Protein AF-A0A9X1GES5-F1 (afdb_monomer_lite)

Structure (mmCIF, N/CA/C/O backbone):
data_AF-A0A9X1GES5-F1
#
_entry.id   AF-A0A9X1GES5-F1
#
loop_
_atom_site.group_PDB
_atom_site.id
_atom_site.type_symbol
_atom_site.label_atom_id
_atom_site.label_alt_id
_atom_site.label_comp_id
_atom_site.label_asym_id
_atom_site.label_entity_id
_atom_site.label_seq_id
_atom_site.pdbx_PDB_ins_code
_atom_site.Cartn_x
_atom_site.Cartn_y
_atom_site.Cartn_z
_atom_site.occupancy
_atom_site.B_iso_or_equiv
_atom_site.auth_seq_id
_atom_site.auth_comp_id
_atom_site.auth_asym_id
_atom_site.auth_atom_id
_atom_site.pdbx_PDB_model_num
ATOM 1 N N . VAL A 1 1 ? -21.454 20.952 56.479 1.00 44.97 1 VAL A N 1
ATOM 2 C CA . VAL A 1 1 ? -20.798 19.695 56.047 1.00 44.97 1 VAL A CA 1
ATOM 3 C C . VAL A 1 1 ? -20.757 19.750 54.520 1.00 44.97 1 VAL A C 1
ATOM 5 O O . VAL A 1 1 ? -21.640 20.398 53.979 1.00 44.97 1 VAL A O 1
ATOM 8 N N . ASP A 1 2 ? -19.719 19.221 53.866 1.00 47.97 2 ASP A N 1
ATOM 9 C CA . ASP A 1 2 ? -19.566 19.122 52.389 1.00 47.97 2 ASP A CA 1
ATOM 10 C C . ASP A 1 2 ? -18.853 20.243 51.604 1.00 47.97 2 ASP A C 1
ATOM 12 O O . ASP A 1 2 ? -19.250 20.577 50.496 1.00 47.97 2 ASP A O 1
ATOM 16 N N . ILE A 1 3 ? -17.733 20.782 52.109 1.00 49.34 3 ILE A N 1
ATOM 17 C CA . ILE A 1 3 ? -16.782 21.555 51.261 1.00 49.34 3 ILE A CA 1
ATOM 18 C C . ILE A 1 3 ? -15.518 20.735 50.928 1.00 49.34 3 ILE A C 1
ATOM 20 O O . ILE A 1 3 ? -14.809 21.024 49.970 1.00 49.34 3 ILE A O 1
ATOM 24 N N . HIS A 1 4 ? -15.250 19.659 51.675 1.00 52.38 4 HIS A N 1
ATOM 25 C CA . HIS A 1 4 ? -14.042 18.847 51.496 1.00 52.38 4 HIS A CA 1
ATOM 26 C C . HIS A 1 4 ? -14.174 17.724 50.452 1.00 52.38 4 HIS A C 1
ATOM 28 O O . HIS A 1 4 ? -13.156 17.221 49.986 1.00 52.38 4 HIS A O 1
ATOM 34 N N . ILE A 1 5 ? -15.398 17.341 50.072 1.00 52.28 5 ILE A N 1
ATOM 35 C CA . ILE A 1 5 ? -15.641 16.255 49.106 1.00 52.28 5 ILE A CA 1
ATOM 36 C C . ILE A 1 5 ? -15.509 16.771 47.660 1.00 52.28 5 ILE A C 1
ATOM 38 O O . ILE A 1 5 ? -14.880 16.128 46.823 1.00 52.28 5 ILE A O 1
ATOM 42 N N . THR A 1 6 ? -15.966 17.995 47.377 1.00 47.25 6 THR A N 1
ATOM 43 C CA . THR A 1 6 ? -16.035 18.547 46.010 1.00 47.25 6 THR A CA 1
ATOM 44 C C . THR A 1 6 ? -14.668 18.856 45.385 1.00 47.25 6 THR A C 1
ATOM 46 O O . THR A 1 6 ? -14.525 18.854 44.163 1.00 47.25 6 THR A O 1
ATOM 49 N N . SER A 1 7 ? -13.650 19.152 46.196 1.00 47.03 7 SER A N 1
ATOM 50 C CA . SER A 1 7 ? -12.281 19.428 45.734 1.00 47.03 7 SER A CA 1
ATOM 51 C C . SER A 1 7 ? -11.485 18.151 45.456 1.00 47.03 7 SER A C 1
ATOM 53 O O . SER A 1 7 ? -10.686 18.131 44.521 1.00 47.03 7 SER A O 1
ATOM 55 N N . ILE A 1 8 ? -11.742 17.076 46.209 1.00 53.97 8 ILE A N 1
ATOM 56 C CA . ILE A 1 8 ? -11.152 15.754 45.961 1.00 53.97 8 ILE A CA 1
ATOM 57 C C . ILE A 1 8 ? -11.763 15.139 44.695 1.00 53.97 8 ILE A C 1
ATOM 59 O O . ILE A 1 8 ? -11.019 14.674 43.836 1.00 53.97 8 ILE A O 1
ATOM 63 N N . GLU A 1 9 ? -13.086 15.228 44.517 1.00 54.59 9 GLU A N 1
ATOM 64 C CA . GLU A 1 9 ? -13.770 14.744 43.307 1.00 54.59 9 GLU A CA 1
ATOM 65 C C . GLU A 1 9 ? -13.346 15.504 42.044 1.00 54.59 9 GLU A C 1
ATOM 67 O O . GLU A 1 9 ? -13.067 14.881 41.023 1.00 54.59 9 GLU A O 1
ATOM 72 N N . LYS A 1 10 ? -13.208 16.839 42.098 1.00 53.91 10 LYS A N 1
ATOM 73 C CA . LYS A 1 10 ? -12.704 17.622 40.953 1.00 53.91 10 LYS A CA 1
ATOM 74 C C . LYS A 1 10 ? -11.266 17.270 40.573 1.00 53.91 10 LYS A C 1
ATOM 76 O O . LYS A 1 10 ? -10.959 17.230 39.385 1.00 53.91 10 LYS A O 1
ATOM 81 N N . ASN A 1 11 ? -10.393 17.024 41.551 1.00 56.69 11 ASN A N 1
ATOM 82 C CA . ASN A 1 11 ? -9.018 16.605 41.271 1.00 56.69 11 ASN A CA 1
ATOM 83 C C . ASN A 1 11 ? -8.954 15.180 40.712 1.00 56.69 11 ASN A C 1
ATOM 85 O O . ASN A 1 11 ? -8.190 14.948 39.781 1.00 56.69 11 ASN A O 1
ATOM 89 N N . ALA A 1 12 ? -9.773 14.257 41.224 1.00 58.31 12 ALA A N 1
ATOM 90 C CA . ALA A 1 12 ? -9.876 12.901 40.690 1.00 58.31 12 ALA A CA 1
ATOM 91 C C . ALA A 1 12 ? -10.417 12.899 39.248 1.00 58.31 12 ALA A C 1
ATOM 93 O O . ALA A 1 12 ? -9.799 12.310 38.370 1.00 58.31 12 ALA A O 1
ATOM 94 N N . MET A 1 13 ? -11.489 13.653 38.966 1.00 60.59 13 MET A N 1
ATOM 95 C CA . MET A 1 13 ? -12.038 13.773 37.608 1.00 60.59 13 MET A CA 1
ATOM 96 C C . MET A 1 13 ? -11.052 14.415 36.625 1.00 60.59 13 MET A C 1
ATOM 98 O O . MET A 1 13 ? -10.962 13.967 35.485 1.00 60.59 13 MET A O 1
ATOM 102 N N . ASN A 1 14 ? -10.305 15.445 37.038 1.00 62.12 14 ASN A N 1
ATOM 103 C CA . ASN A 1 14 ? -9.279 16.059 36.186 1.00 62.12 14 ASN A CA 1
ATOM 104 C C . ASN A 1 14 ? -8.118 15.095 35.905 1.00 62.12 14 ASN A C 1
ATOM 106 O O . ASN A 1 14 ? -7.644 15.031 34.775 1.00 62.12 14 ASN A O 1
ATOM 110 N N . HIS A 1 15 ? -7.702 14.315 36.903 1.00 66.44 15 HIS A N 1
ATOM 111 C CA . HIS A 1 15 ? -6.661 13.305 36.743 1.00 66.44 15 HIS A CA 1
ATOM 112 C C . HIS A 1 15 ? -7.098 12.169 35.802 1.00 66.44 15 HIS A C 1
ATOM 114 O O . HIS A 1 15 ? -6.328 11.771 34.929 1.00 66.44 15 HIS A O 1
ATOM 120 N N . ASP A 1 16 ? -8.348 11.706 35.906 1.00 66.00 16 ASP A N 1
ATOM 121 C CA . ASP A 1 16 ? -8.920 10.703 34.998 1.00 66.00 16 ASP A CA 1
ATOM 122 C C . ASP A 1 16 ? -9.058 11.239 33.564 1.00 66.00 16 ASP A C 1
ATOM 124 O O . ASP A 1 16 ? -8.772 10.528 32.598 1.00 66.00 16 ASP A O 1
ATOM 128 N N . LEU A 1 17 ? -9.450 12.508 33.401 1.00 64.25 17 LEU A N 1
ATOM 129 C CA . LEU A 1 17 ? -9.517 13.191 32.103 1.00 64.25 17 LEU A CA 1
ATOM 130 C C . LEU A 1 17 ? -8.136 13.328 31.447 1.00 64.25 17 LEU A C 1
ATOM 132 O O . LEU A 1 17 ? -8.017 13.112 30.237 1.00 64.25 17 LEU A O 1
ATOM 136 N N . ASP A 1 18 ? -7.103 13.655 32.223 1.00 71.25 18 ASP A N 1
ATOM 137 C CA . ASP A 1 18 ? -5.731 13.786 31.730 1.00 71.25 18 ASP A CA 1
ATOM 138 C C . ASP A 1 18 ? -5.113 12.422 31.394 1.00 71.25 18 ASP A C 1
ATOM 140 O O . ASP A 1 18 ? -4.519 12.278 30.325 1.00 71.25 18 ASP A O 1
ATOM 144 N N . GLN A 1 19 ? -5.331 11.387 32.214 1.00 60.44 19 GLN A N 1
ATOM 145 C CA . GLN A 1 19 ? -4.909 10.015 31.896 1.00 60.44 19 GLN A CA 1
ATOM 146 C C . GLN A 1 19 ? -5.615 9.465 30.658 1.00 60.44 19 GLN A C 1
ATOM 148 O O . GLN A 1 19 ? -4.990 8.848 29.795 1.00 60.44 19 GLN A O 1
ATOM 153 N N . THR A 1 20 ? -6.912 9.734 30.529 1.00 64.38 20 THR A N 1
ATOM 154 C CA . THR A 1 20 ? -7.693 9.341 29.358 1.00 64.38 20 THR A CA 1
ATOM 155 C C . THR A 1 20 ? -7.156 10.031 28.100 1.00 64.38 20 THR A C 1
ATOM 157 O O . THR A 1 20 ? -6.939 9.369 27.084 1.00 64.38 20 THR A O 1
ATOM 160 N N . LYS A 1 21 ? -6.865 11.339 28.157 1.00 65.31 21 LYS A N 1
ATOM 161 C CA . LYS A 1 21 ? -6.244 12.076 27.042 1.00 65.31 21 LYS A CA 1
ATOM 162 C C . LYS A 1 21 ? -4.853 11.556 26.688 1.00 65.31 21 LYS A C 1
ATOM 164 O O . LYS A 1 21 ? -4.595 11.402 25.498 1.00 65.31 21 LYS A O 1
ATOM 169 N N . LEU A 1 22 ? -3.999 11.269 27.674 1.00 61.69 22 LEU A N 1
ATOM 170 C CA . LEU A 1 22 ? -2.682 10.666 27.438 1.00 61.69 22 LEU A CA 1
ATOM 171 C C . LEU A 1 22 ? -2.820 9.304 26.749 1.00 61.69 22 LEU A C 1
ATOM 173 O O . LEU A 1 22 ? -2.204 9.094 25.714 1.00 61.69 22 LEU A O 1
ATOM 177 N N . SER A 1 23 ? -3.718 8.434 27.223 1.00 69.81 23 SER A N 1
ATOM 178 C CA . SER A 1 23 ? -3.927 7.116 26.605 1.00 69.81 23 SER A CA 1
ATOM 179 C C . SER A 1 23 ? -4.433 7.194 25.157 1.00 69.81 23 SER A C 1
ATOM 181 O O . SER A 1 23 ? -4.092 6.353 24.327 1.00 69.81 23 SER A O 1
ATOM 183 N N . TYR A 1 24 ? -5.234 8.215 24.827 1.00 69.19 24 TYR A N 1
ATOM 184 C CA . TYR A 1 24 ? -5.677 8.458 23.454 1.00 69.19 24 TYR A CA 1
ATOM 185 C C . TYR A 1 24 ? -4.586 9.061 22.572 1.00 69.19 24 TYR A C 1
ATOM 187 O O . TYR A 1 24 ? -4.610 8.835 21.363 1.00 69.19 24 TYR A O 1
ATOM 195 N N . LEU A 1 25 ? -3.672 9.838 23.151 1.00 64.69 25 LEU A N 1
ATOM 196 C CA . LEU A 1 25 ? -2.526 10.382 22.436 1.00 64.69 25 LEU A CA 1
ATOM 197 C C . LEU A 1 25 ? -1.523 9.268 22.114 1.00 64.69 25 LEU A C 1
ATOM 199 O O . LEU A 1 25 ? -1.124 9.152 20.959 1.00 64.69 25 LEU A O 1
ATOM 203 N N . ASP A 1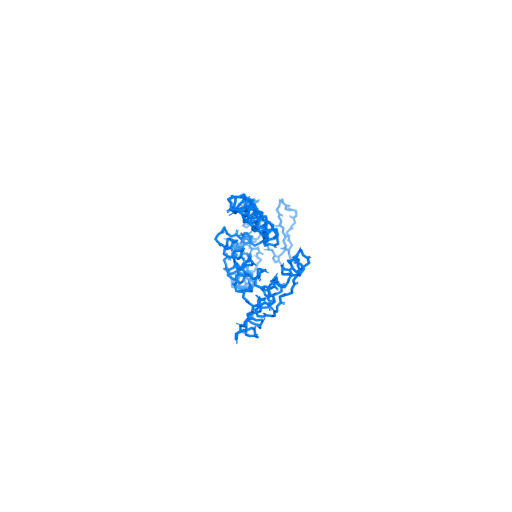 26 ? -1.224 8.403 23.085 1.00 75.19 26 ASP A N 1
ATOM 204 C CA . ASP A 1 26 ? -0.337 7.244 22.917 1.00 75.19 26 ASP A CA 1
ATOM 205 C C . ASP A 1 26 ? -0.881 6.275 21.855 1.00 75.19 26 ASP A C 1
ATOM 207 O O . ASP A 1 26 ? -0.168 5.895 20.932 1.00 75.19 26 ASP A O 1
ATOM 211 N N . MET A 1 27 ? -2.189 5.985 21.884 1.00 79.50 27 MET A N 1
ATOM 212 C CA . MET A 1 27 ? -2.856 5.180 20.848 1.00 79.50 27 MET A CA 1
ATOM 213 C C . MET A 1 27 ? -2.682 5.763 19.437 1.00 79.50 27 MET A C 1
ATOM 215 O O . MET A 1 27 ? -2.508 5.020 18.471 1.00 79.50 27 MET A O 1
ATOM 219 N N . GLY A 1 28 ? -2.765 7.089 19.303 1.00 78.81 28 GLY A N 1
ATOM 220 C CA . GLY A 1 28 ? -2.619 7.758 18.015 1.00 78.81 28 GLY A CA 1
ATOM 221 C C . GLY A 1 28 ? -1.200 7.659 17.458 1.00 78.81 28 GLY A C 1
ATOM 222 O O . GLY A 1 28 ? -1.042 7.455 16.254 1.00 78.81 28 GLY A O 1
ATOM 223 N N . VAL A 1 29 ? -0.193 7.765 18.330 1.00 79.12 29 VAL A N 1
ATOM 224 C CA . VAL A 1 29 ? 1.224 7.602 17.976 1.00 79.12 29 VAL A CA 1
ATOM 225 C C . VAL A 1 29 ? 1.500 6.164 17.533 1.00 79.12 29 VAL A C 1
ATOM 227 O O . VAL A 1 29 ? 2.045 5.966 16.447 1.00 79.12 29 VAL A O 1
ATOM 230 N N . ASP A 1 30 ? 1.029 5.178 18.299 1.00 86.81 30 ASP A N 1
ATOM 231 C CA . ASP A 1 30 ? 1.213 3.754 17.991 1.00 86.81 30 ASP A CA 1
ATOM 232 C C . ASP A 1 30 ? 0.609 3.376 16.629 1.00 86.81 30 ASP A C 1
ATOM 234 O O . ASP A 1 30 ? 1.242 2.708 15.808 1.00 86.81 30 ASP A O 1
ATOM 238 N N . LEU A 1 31 ? -0.617 3.835 16.350 1.00 93.06 31 LEU A N 1
ATOM 239 C CA . LEU A 1 31 ? -1.270 3.591 15.062 1.00 93.06 31 LEU A CA 1
ATOM 240 C C . LEU A 1 31 ? -0.515 4.251 13.909 1.00 93.06 31 LEU A C 1
ATOM 242 O O . LEU A 1 31 ? -0.410 3.666 12.832 1.00 93.06 31 LEU A O 1
ATOM 246 N N . GLN A 1 32 ? 0.005 5.463 14.108 1.00 93.88 32 GLN A N 1
ATOM 247 C CA . GLN A 1 32 ? 0.750 6.159 13.067 1.00 93.88 32 GLN A CA 1
ATOM 248 C C . GLN A 1 32 ? 2.045 5.425 12.710 1.00 93.88 32 GLN A C 1
ATOM 250 O O . GLN A 1 32 ? 2.347 5.280 11.523 1.00 93.88 32 GLN A O 1
ATOM 255 N N . GLU A 1 33 ? 2.790 4.943 13.705 1.00 92.69 33 GLU A N 1
ATOM 256 C CA . GLU A 1 33 ? 4.009 4.159 13.488 1.00 92.69 33 GLU A CA 1
ATOM 257 C C . GLU A 1 33 ? 3.716 2.863 12.722 1.00 92.69 33 GLU A C 1
ATOM 259 O O . GLU A 1 33 ? 4.387 2.555 11.731 1.00 92.69 33 GLU A O 1
ATOM 264 N N . LEU A 1 34 ? 2.670 2.142 13.128 1.00 93.06 34 LEU A N 1
ATOM 265 C CA . LEU A 1 34 ? 2.293 0.868 12.524 1.00 93.06 34 LEU A CA 1
ATOM 266 C C . LEU A 1 34 ? 1.837 1.037 11.068 1.00 93.06 34 LEU A C 1
ATOM 268 O O . LEU A 1 34 ? 2.348 0.359 10.174 1.00 93.06 34 LEU A O 1
ATOM 272 N N . VAL A 1 35 ? 0.952 2.004 10.799 1.00 95.38 35 VAL A N 1
ATOM 273 C CA . VAL A 1 35 ? 0.485 2.317 9.438 1.00 95.38 35 VAL A CA 1
ATOM 274 C C . VAL A 1 35 ? 1.652 2.718 8.537 1.00 95.38 35 VAL A C 1
ATOM 276 O O . VAL A 1 35 ? 1.747 2.235 7.408 1.00 95.38 35 VAL A O 1
ATOM 279 N N . ARG A 1 36 ? 2.560 3.581 9.013 1.00 94.00 36 ARG A N 1
ATOM 280 C CA . ARG A 1 36 ? 3.740 3.983 8.233 1.00 94.00 36 ARG A CA 1
ATOM 281 C C . ARG A 1 36 ? 4.629 2.800 7.910 1.00 94.00 36 ARG A C 1
ATOM 283 O O . ARG A 1 36 ? 5.026 2.660 6.761 1.00 94.00 36 ARG A O 1
ATOM 290 N N . THR A 1 37 ? 4.922 1.962 8.899 1.00 93.00 37 THR A N 1
ATOM 291 C CA . THR A 1 37 ? 5.794 0.797 8.727 1.00 93.00 37 THR A CA 1
ATOM 292 C C . THR A 1 37 ? 5.217 -0.166 7.698 1.00 93.00 37 THR A C 1
ATOM 294 O O . THR A 1 37 ? 5.914 -0.549 6.759 1.00 93.00 37 THR A O 1
ATOM 297 N N . LYS A 1 38 ? 3.926 -0.493 7.814 1.00 92.25 38 LYS A N 1
ATOM 298 C CA . LYS A 1 38 ? 3.244 -1.413 6.898 1.00 92.25 38 LYS A CA 1
ATOM 299 C C . LYS A 1 38 ? 3.118 -0.889 5.479 1.00 92.25 38 LYS A C 1
ATOM 301 O O . LYS A 1 38 ? 3.257 -1.653 4.532 1.00 92.25 38 LYS A O 1
ATOM 306 N N . LEU A 1 39 ? 2.852 0.403 5.320 1.00 92.50 39 LEU A N 1
ATOM 307 C CA . LEU A 1 39 ? 2.591 0.988 4.007 1.00 92.50 39 LEU A CA 1
ATOM 308 C C . LEU A 1 39 ? 3.829 1.631 3.368 1.00 92.50 39 LEU A C 1
ATOM 310 O O . LEU A 1 39 ? 3.718 2.162 2.266 1.00 92.50 39 LEU A O 1
ATOM 314 N N . ASN A 1 40 ? 5.000 1.572 4.012 1.00 88.94 40 ASN A N 1
ATOM 315 C CA . ASN A 1 40 ? 6.216 2.274 3.586 1.00 88.94 40 ASN A CA 1
ATOM 316 C C . ASN A 1 40 ? 6.641 1.955 2.142 1.00 88.94 40 ASN A C 1
ATOM 318 O O . ASN A 1 40 ? 7.104 2.842 1.429 1.00 88.94 40 ASN A O 1
ATOM 322 N N . GLU A 1 41 ? 6.449 0.713 1.685 1.00 84.88 41 GLU A N 1
ATOM 323 C CA . GLU A 1 41 ? 6.808 0.294 0.319 1.00 84.88 41 GLU A CA 1
ATOM 324 C C . GLU A 1 41 ? 6.041 1.051 -0.783 1.00 84.88 41 GLU A C 1
ATOM 326 O O . GLU A 1 41 ? 6.482 1.113 -1.933 1.00 84.88 41 GLU A O 1
ATOM 331 N N . PHE A 1 42 ? 4.911 1.665 -0.424 1.00 86.31 42 PHE A N 1
ATOM 332 C CA . PHE A 1 42 ? 4.051 2.431 -1.321 1.00 86.31 42 PHE A CA 1
ATOM 333 C C . PHE A 1 42 ? 4.258 3.948 -1.210 1.00 86.31 42 PHE A C 1
ATOM 335 O O . PHE A 1 42 ? 3.518 4.697 -1.844 1.00 86.31 42 PHE A O 1
ATOM 342 N N . TYR A 1 43 ? 5.252 4.400 -0.433 1.00 85.06 43 TYR A N 1
ATOM 343 C CA . TYR A 1 43 ? 5.606 5.814 -0.232 1.00 85.06 43 TYR A CA 1
ATOM 344 C C . TYR A 1 43 ? 4.386 6.693 0.097 1.00 85.06 43 TYR A C 1
ATOM 346 O O . TYR A 1 43 ? 4.048 7.607 -0.662 1.00 85.06 43 TYR A O 1
ATOM 354 N N . PRO A 1 44 ? 3.683 6.405 1.205 1.00 85.94 44 PRO A N 1
ATOM 355 C CA . PRO A 1 44 ? 2.448 7.088 1.540 1.00 85.94 44 PRO A CA 1
ATOM 356 C C . PRO A 1 44 ? 2.701 8.561 1.855 1.00 85.94 44 PRO A C 1
ATOM 358 O O . PRO A 1 44 ? 3.612 8.907 2.608 1.00 85.94 44 PRO A O 1
ATOM 361 N N . ASP A 1 45 ? 1.864 9.428 1.286 1.00 87.56 45 ASP A N 1
ATOM 362 C CA . ASP A 1 45 ? 1.863 10.849 1.611 1.00 87.56 45 ASP A CA 1
ATOM 363 C C . ASP A 1 45 ? 1.287 11.110 3.018 1.00 87.56 45 ASP A C 1
ATOM 365 O O . ASP A 1 45 ? 0.515 10.319 3.570 1.00 87.56 45 ASP A O 1
ATOM 369 N N . GLU A 1 46 ? 1.677 12.239 3.615 1.00 89.56 46 GLU A N 1
ATOM 370 C CA . GLU A 1 46 ? 1.267 12.619 4.973 1.00 89.56 46 GLU A CA 1
ATOM 371 C C . GLU A 1 46 ? -0.251 12.752 5.126 1.00 89.56 46 GLU A C 1
ATOM 373 O O . GLU A 1 46 ? -0.807 12.425 6.174 1.00 89.56 46 GLU A O 1
ATOM 378 N N . GLU A 1 47 ? -0.940 13.217 4.085 1.00 90.00 47 GLU A N 1
ATOM 379 C CA . GLU A 1 47 ? -2.391 13.372 4.102 1.00 90.00 47 GLU A CA 1
ATOM 380 C C . GLU A 1 47 ? -3.084 12.008 4.223 1.00 90.00 47 GLU A C 1
ATOM 382 O O . GLU A 1 47 ? -3.985 11.839 5.048 1.00 90.00 47 GLU A O 1
ATOM 387 N N . LEU A 1 48 ? -2.632 11.009 3.463 1.00 92.00 48 LEU A N 1
ATOM 388 C CA . LEU A 1 48 ? -3.134 9.644 3.538 1.00 92.00 48 LEU A CA 1
ATOM 389 C C . LEU A 1 48 ? -2.901 9.028 4.912 1.00 92.00 48 LEU A C 1
ATOM 391 O O . LEU A 1 48 ? -3.838 8.465 5.481 1.00 92.00 48 LEU A O 1
ATOM 395 N N . ILE A 1 49 ? -1.680 9.145 5.440 1.00 93.56 49 ILE A N 1
ATOM 396 C CA . ILE A 1 49 ? -1.344 8.628 6.769 1.00 93.56 49 ILE A CA 1
ATOM 397 C C . ILE A 1 49 ? -2.269 9.249 7.812 1.00 93.56 49 ILE A C 1
ATOM 399 O O . ILE A 1 49 ? -2.908 8.523 8.569 1.00 93.56 49 ILE A O 1
ATOM 403 N N . ASN A 1 50 ? -2.406 10.575 7.819 1.00 93.19 50 ASN A N 1
ATOM 404 C CA . ASN A 1 50 ? -3.234 11.271 8.799 1.00 93.19 50 ASN A CA 1
ATOM 405 C C . ASN A 1 50 ? -4.711 10.873 8.692 1.00 93.19 50 ASN A C 1
ATOM 407 O O . ASN A 1 50 ? -5.348 10.601 9.710 1.00 93.19 50 ASN A O 1
ATOM 411 N N . ASN A 1 51 ? -5.250 10.781 7.475 1.00 93.94 51 ASN A N 1
ATOM 412 C CA . ASN A 1 51 ? -6.642 10.397 7.254 1.00 93.94 51 ASN A CA 1
ATOM 413 C C . ASN A 1 51 ? -6.918 8.943 7.662 1.00 9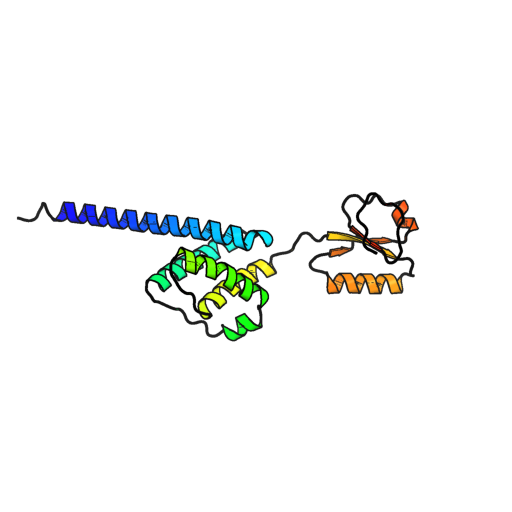3.94 51 ASN A C 1
ATOM 415 O O . ASN A 1 51 ? -7.933 8.667 8.303 1.00 93.94 51 ASN A O 1
ATOM 419 N N . LEU A 1 52 ? -6.016 8.015 7.330 1.00 96.44 52 LEU A N 1
ATOM 420 C CA . LEU A 1 52 ? -6.158 6.611 7.710 1.00 96.44 52 LEU A CA 1
ATOM 421 C C . LEU A 1 52 ? -6.015 6.428 9.227 1.00 96.44 52 LEU A C 1
ATOM 423 O O . LEU A 1 52 ? -6.837 5.755 9.843 1.00 96.44 52 LEU A O 1
ATOM 427 N N . VAL A 1 53 ? -5.034 7.078 9.854 1.00 95.94 53 VAL A N 1
ATOM 428 C CA . VAL A 1 53 ? -4.847 7.050 11.314 1.00 95.94 53 VAL A CA 1
ATOM 429 C C . VAL A 1 53 ? -6.050 7.658 12.035 1.00 95.94 53 VAL A C 1
ATOM 431 O O . VAL A 1 53 ? -6.467 7.137 13.070 1.00 95.94 53 VAL A O 1
ATOM 434 N N . LEU A 1 54 ? -6.654 8.721 11.500 1.00 93.88 54 LEU A N 1
ATOM 435 C CA . LEU A 1 54 ? -7.882 9.298 12.049 1.00 93.88 54 LEU A CA 1
ATOM 436 C C . LEU A 1 54 ? -9.050 8.300 11.997 1.00 93.88 54 LEU A C 1
ATOM 438 O O . LEU A 1 54 ? -9.743 8.128 13.005 1.00 93.88 54 LEU A O 1
ATOM 442 N N . HIS A 1 55 ? -9.244 7.617 10.862 1.00 95.31 55 HIS A N 1
ATOM 443 C CA . HIS A 1 55 ? -10.260 6.563 10.720 1.00 95.31 55 HIS A CA 1
ATOM 444 C C . HIS A 1 55 ? -10.019 5.418 11.706 1.00 95.31 55 HIS A C 1
ATOM 446 O O . HIS A 1 55 ? -10.925 5.058 12.457 1.00 95.31 55 HIS A O 1
ATOM 452 N N . LEU A 1 56 ? -8.793 4.890 11.761 1.00 96.19 56 LEU A N 1
ATOM 453 C CA . LEU A 1 56 ? -8.424 3.773 12.633 1.00 96.19 56 LEU A CA 1
ATOM 454 C C . LEU A 1 56 ? -8.583 4.127 14.111 1.00 96.19 56 LEU A C 1
ATOM 456 O O . LEU A 1 56 ? -9.154 3.343 14.862 1.00 96.19 56 LEU A O 1
ATOM 460 N N . ASN A 1 57 ? -8.184 5.330 14.530 1.00 94.31 57 ASN A N 1
ATOM 461 C CA . ASN A 1 57 ? -8.421 5.804 15.895 1.00 94.31 57 ASN A CA 1
ATOM 462 C C . ASN A 1 57 ? -9.913 5.796 16.247 1.00 94.31 57 ASN A C 1
ATOM 464 O O . ASN A 1 57 ? -10.300 5.367 17.336 1.00 94.31 57 ASN A O 1
ATOM 468 N N . ALA A 1 58 ? -10.767 6.273 15.341 1.00 93.06 58 ALA A N 1
ATOM 469 C CA . ALA A 1 58 ? -12.209 6.249 15.551 1.00 93.06 58 ALA A CA 1
ATOM 470 C C . ALA A 1 58 ? -12.758 4.811 15.567 1.00 93.06 58 ALA A C 1
ATOM 472 O O . ALA A 1 58 ? -13.608 4.496 16.401 1.00 93.06 58 ALA A O 1
ATOM 473 N N . ALA A 1 59 ? -12.269 3.938 14.685 1.00 95.19 59 ALA A N 1
ATOM 474 C CA . ALA A 1 59 ? -12.673 2.538 14.602 1.00 95.19 59 ALA A CA 1
ATOM 475 C C . ALA A 1 59 ? -12.283 1.748 15.859 1.00 95.19 59 ALA A C 1
ATOM 477 O O . ALA A 1 59 ? -13.152 1.150 16.486 1.00 95.19 59 ALA A O 1
ATOM 478 N N . VAL A 1 60 ? -11.030 1.845 16.315 1.00 94.50 60 VAL A N 1
ATOM 479 C CA . VAL A 1 60 ? -10.547 1.214 17.556 1.00 94.50 60 VAL A CA 1
ATOM 480 C C . VAL A 1 60 ? -11.404 1.638 18.750 1.00 94.50 60 VAL A C 1
ATOM 482 O O . VAL A 1 60 ? -11.838 0.791 19.530 1.00 94.50 60 VAL A O 1
ATOM 485 N N . LYS A 1 61 ? -11.714 2.937 18.886 1.00 91.88 61 LYS A N 1
ATOM 486 C CA . LYS A 1 61 ? -12.590 3.436 19.962 1.00 91.88 61 LYS 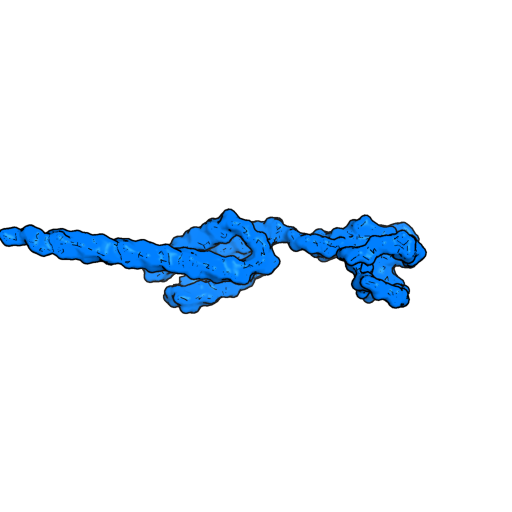A CA 1
ATOM 487 C C . LYS A 1 61 ? -13.986 2.824 19.898 1.00 91.88 61 LYS A C 1
ATOM 489 O O . LYS A 1 61 ? -14.504 2.398 20.925 1.00 91.88 61 LYS A O 1
ATOM 494 N N . ARG A 1 62 ? -14.593 2.766 18.709 1.00 94.38 62 ARG A N 1
ATOM 495 C CA . ARG A 1 62 ? -15.921 2.163 18.516 1.00 94.38 62 ARG A CA 1
ATOM 496 C C . ARG A 1 62 ? -15.916 0.669 18.836 1.00 94.38 62 ARG A C 1
ATOM 498 O O . ARG A 1 62 ? -16.792 0.212 19.564 1.00 94.38 62 ARG A O 1
ATOM 505 N N . LEU A 1 63 ? -14.908 -0.065 18.378 1.00 94.44 63 LEU A N 1
ATOM 506 C CA . LEU A 1 63 ? -14.805 -1.510 18.580 1.00 94.44 63 LEU A CA 1
ATOM 507 C C . LEU A 1 63 ? -14.534 -1.880 20.040 1.00 94.44 63 LEU A C 1
ATOM 509 O O . LEU A 1 63 ? -15.133 -2.829 20.540 1.00 94.44 63 LEU A O 1
ATOM 513 N N . LYS A 1 64 ? -13.754 -1.077 20.776 1.00 91.94 64 LYS A N 1
ATOM 514 C CA . LYS A 1 64 ? -13.619 -1.222 22.239 1.00 91.94 64 LYS A CA 1
ATOM 515 C C . LYS A 1 64 ? -14.941 -1.020 22.988 1.00 91.94 64 LYS A C 1
ATOM 517 O O . LYS A 1 64 ? -15.106 -1.547 24.083 1.00 91.94 64 LYS A O 1
ATOM 522 N N . LEU A 1 65 ? -15.885 -0.285 22.399 1.00 93.56 65 LEU A N 1
ATOM 523 C CA . LEU A 1 65 ? -17.250 -0.114 22.908 1.00 93.56 65 LEU A CA 1
ATOM 524 C C . LEU A 1 65 ? -18.238 -1.153 22.340 1.00 93.56 65 LEU A C 1
ATOM 526 O O . LEU A 1 65 ? -19.434 -1.059 22.605 1.00 93.56 65 LEU A O 1
ATOM 530 N N . GLY A 1 66 ? -17.769 -2.125 21.550 1.00 92.19 66 GLY A N 1
ATOM 531 C CA . GLY A 1 66 ? -18.608 -3.143 20.910 1.00 92.19 66 GLY A CA 1
ATOM 532 C C . GLY A 1 66 ? -19.461 -2.621 19.748 1.00 92.19 66 GLY A C 1
ATOM 533 O O . GLY A 1 66 ? -20.418 -3.280 19.343 1.00 92.19 66 GLY A O 1
ATOM 534 N N . VAL A 1 67 ? -19.149 -1.437 19.214 1.00 94.44 67 VAL A N 1
ATOM 535 C CA . VAL A 1 67 ? -19.902 -0.805 18.125 1.00 94.44 67 VAL A CA 1
ATOM 536 C C . VAL A 1 67 ? -19.240 -1.107 16.786 1.00 94.44 67 VAL A C 1
ATOM 538 O O . VAL A 1 67 ? -18.150 -0.615 16.493 1.00 94.44 67 VAL A O 1
ATOM 541 N N . ASN A 1 68 ? -19.949 -1.853 15.943 1.00 91.56 68 ASN A N 1
ATOM 542 C CA . ASN A 1 68 ? -19.573 -2.093 14.551 1.00 91.56 68 ASN A CA 1
ATOM 543 C C . ASN A 1 68 ? -20.241 -1.078 13.617 1.00 91.56 68 ASN A C 1
ATOM 545 O O . ASN A 1 68 ? -21.297 -0.526 13.936 1.00 91.56 68 ASN A O 1
ATOM 549 N N . ILE A 1 69 ? -19.644 -0.863 12.448 1.00 92.12 69 ILE A N 1
ATOM 550 C CA . ILE A 1 69 ? -20.285 -0.141 11.343 1.00 92.12 69 ILE A CA 1
ATOM 551 C C . ILE A 1 69 ? -20.665 -1.099 10.229 1.00 92.12 69 ILE A C 1
ATOM 553 O O . ILE A 1 69 ? -20.124 -2.199 10.124 1.00 92.12 69 ILE A O 1
ATOM 557 N N . TYR A 1 70 ? -21.611 -0.632 9.420 1.00 93.69 70 TYR A N 1
ATOM 558 C CA . TYR A 1 70 ? -22.094 -1.323 8.243 1.00 93.69 70 TYR A CA 1
ATOM 559 C C . TYR A 1 70 ? -21.609 -0.624 6.976 1.00 93.69 70 TYR A C 1
ATOM 561 O O . TYR A 1 70 ? -21.738 0.599 6.858 1.00 93.69 70 TYR A O 1
ATOM 569 N N . ASN A 1 71 ? -21.112 -1.400 6.015 1.00 93.69 71 ASN A N 1
ATOM 570 C CA . ASN A 1 71 ? -20.758 -0.916 4.687 1.00 93.69 71 ASN A CA 1
ATOM 571 C C . ASN A 1 71 ? -21.570 -1.686 3.626 1.00 93.69 71 ASN A C 1
ATOM 573 O O . ASN A 1 71 ? -21.297 -2.853 3.355 1.00 93.69 71 ASN A O 1
ATOM 577 N N . PRO A 1 72 ? -22.550 -1.049 2.958 1.00 95.31 72 PRO A N 1
ATOM 578 C CA . PRO A 1 72 ? -23.390 -1.728 1.967 1.00 95.31 72 PRO A CA 1
ATOM 579 C C . PRO A 1 72 ? -22.642 -2.149 0.694 1.00 95.31 72 PRO A C 1
ATOM 581 O O . PRO A 1 72 ? -23.229 -2.790 -0.177 1.00 95.31 72 PRO A O 1
ATOM 584 N N . TYR A 1 73 ? -21.369 -1.775 0.550 1.00 97.25 73 TYR A N 1
ATOM 585 C CA . TYR A 1 73 ? -20.559 -2.038 -0.635 1.00 97.25 73 TYR A CA 1
ATOM 586 C C . TYR A 1 73 ? -19.399 -3.005 -0.384 1.00 97.25 73 TYR A C 1
ATOM 588 O O . TYR A 1 73 ? -18.574 -3.169 -1.283 1.00 97.25 73 TYR A O 1
ATOM 596 N N . THR A 1 74 ? -19.333 -3.658 0.779 1.00 97.50 74 THR A N 1
ATOM 597 C CA . THR A 1 74 ? -18.233 -4.555 1.177 1.00 97.50 74 THR A CA 1
ATOM 598 C C . THR A 1 74 ? -17.882 -5.584 0.110 1.00 97.50 74 THR A C 1
ATOM 600 O O . THR A 1 74 ? -16.750 -5.590 -0.375 1.00 97.50 74 THR A O 1
ATOM 603 N N . ASP A 1 75 ? -18.855 -6.365 -0.368 1.00 97.50 75 ASP A N 1
ATOM 604 C CA . ASP A 1 75 ? -18.619 -7.381 -1.405 1.00 97.50 75 ASP A CA 1
ATOM 605 C C . ASP A 1 75 ? -18.058 -6.780 -2.698 1.00 97.50 75 ASP A C 1
ATOM 607 O O . ASP A 1 75 ? -17.136 -7.318 -3.320 1.00 97.50 75 ASP A O 1
ATOM 611 N N . LYS A 1 76 ? -18.590 -5.620 -3.101 1.00 97.94 76 LYS A N 1
ATOM 612 C CA . LYS A 1 76 ? -18.152 -4.923 -4.312 1.00 97.94 76 LYS A CA 1
ATOM 613 C C . LYS A 1 76 ? -16.724 -4.406 -4.163 1.00 97.94 76 LYS A C 1
ATOM 615 O O . LYS A 1 76 ? -15.938 -4.548 -5.100 1.00 97.94 76 LYS A O 1
ATOM 620 N N . ILE A 1 77 ? -16.388 -3.819 -3.015 1.00 98.19 77 ILE A N 1
ATOM 621 C CA . ILE A 1 77 ? -15.049 -3.307 -2.697 1.00 98.19 77 ILE A CA 1
ATOM 622 C C . ILE A 1 77 ? -14.050 -4.465 -2.680 1.00 98.19 77 ILE A C 1
ATOM 624 O O . ILE A 1 77 ? -13.053 -4.414 -3.400 1.00 98.19 77 ILE A O 1
ATOM 628 N N . LYS A 1 78 ? -14.361 -5.546 -1.959 1.00 96.25 78 LYS A N 1
ATOM 629 C CA . LYS A 1 78 ? -13.541 -6.761 -1.871 1.00 96.25 78 LYS A CA 1
ATOM 630 C C . LYS A 1 78 ? -13.269 -7.371 -3.245 1.00 96.25 78 LYS A C 1
ATOM 632 O O . LYS A 1 78 ? -12.134 -7.729 -3.555 1.00 96.25 78 LYS A O 1
ATOM 637 N N . TYR A 1 79 ? -14.287 -7.449 -4.106 1.00 96.06 79 TYR A N 1
ATOM 638 C CA . TYR A 1 79 ? -14.125 -7.984 -5.458 1.00 96.06 79 TYR A CA 1
ATOM 639 C C . TYR A 1 79 ? -13.327 -7.054 -6.385 1.00 96.06 79 TYR A C 1
ATOM 641 O O . TYR A 1 79 ? -12.514 -7.537 -7.176 1.00 96.06 79 TYR A O 1
ATOM 649 N N . SER A 1 80 ? -13.551 -5.740 -6.295 1.00 96.31 80 SER A N 1
ATOM 650 C CA . SER A 1 80 ? -12.941 -4.749 -7.196 1.00 96.31 80 SER A CA 1
ATOM 651 C C . SER A 1 80 ? -11.488 -4.439 -6.833 1.00 96.31 80 SER A C 1
ATOM 653 O O . SER A 1 80 ? -10.667 -4.222 -7.718 1.00 96.31 80 SER A O 1
ATOM 655 N N . PHE A 1 81 ? -11.157 -4.459 -5.541 1.00 97.00 81 PHE A N 1
ATOM 656 C CA . PHE A 1 81 ? -9.877 -3.999 -5.003 1.00 97.00 81 PHE A CA 1
ATOM 657 C C . PHE A 1 81 ? -9.167 -5.095 -4.205 1.00 97.00 81 PHE A C 1
ATOM 659 O O . PHE A 1 81 ? -8.664 -4.857 -3.112 1.00 97.00 81 PHE A O 1
ATOM 666 N N . LYS A 1 82 ? -9.100 -6.313 -4.760 1.00 96.81 82 LYS A N 1
ATOM 667 C CA . LYS A 1 82 ? -8.546 -7.503 -4.081 1.00 96.81 82 LYS A CA 1
ATOM 668 C C . LYS A 1 82 ? -7.168 -7.268 -3.460 1.00 96.81 82 LYS A C 1
ATOM 670 O O . LYS A 1 82 ? -6.932 -7.683 -2.333 1.00 96.81 82 LYS A O 1
ATOM 675 N N . ARG A 1 83 ? -6.267 -6.592 -4.182 1.00 94.88 83 ARG A N 1
ATOM 676 C CA . ARG A 1 83 ? -4.915 -6.284 -3.687 1.00 94.88 83 ARG A CA 1
ATOM 677 C C . ARG A 1 83 ? -4.966 -5.381 -2.453 1.00 94.88 83 ARG A C 1
ATOM 679 O O . ARG A 1 83 ? -4.383 -5.718 -1.432 1.00 94.88 83 ARG A O 1
ATOM 686 N N . SER A 1 84 ? -5.688 -4.270 -2.549 1.00 96.88 84 SER A N 1
ATOM 687 C CA . SER A 1 84 ? -5.852 -3.310 -1.453 1.00 96.88 84 SER A CA 1
ATOM 688 C C . SER A 1 84 ? -6.574 -3.926 -0.261 1.00 96.88 84 SER A C 1
ATOM 690 O O . SER A 1 84 ? -6.229 -3.628 0.877 1.00 96.88 84 SER A O 1
ATOM 692 N N . PHE A 1 85 ? -7.523 -4.831 -0.511 1.00 98.12 85 PHE A N 1
ATOM 693 C CA . PHE A 1 85 ? -8.225 -5.573 0.531 1.00 98.12 85 PHE A CA 1
ATOM 694 C C . PHE A 1 85 ? -7.268 -6.479 1.307 1.00 98.12 85 PHE A C 1
ATOM 696 O O . PHE A 1 85 ? -7.252 -6.425 2.528 1.00 98.12 85 PHE A O 1
ATOM 703 N N . MET A 1 86 ? -6.409 -7.240 0.621 1.00 97.56 86 MET A N 1
ATOM 704 C CA . MET A 1 86 ? -5.402 -8.082 1.282 1.00 97.56 86 MET A CA 1
ATOM 705 C C . MET A 1 86 ? -4.410 -7.269 2.122 1.00 97.56 86 MET A C 1
ATOM 707 O O . MET A 1 86 ? -4.117 -7.655 3.246 1.00 97.56 86 MET A O 1
ATOM 711 N N . ILE A 1 87 ? -3.937 -6.129 1.608 1.00 96.38 87 ILE A N 1
ATOM 712 C CA . ILE A 1 87 ? -3.065 -5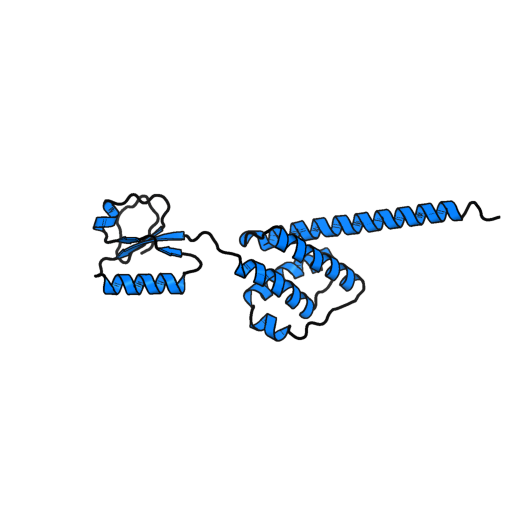.217 2.370 1.00 96.38 87 ILE A CA 1
ATOM 713 C C . ILE A 1 87 ? -3.802 -4.666 3.600 1.00 96.38 87 ILE A C 1
ATOM 715 O O . ILE A 1 87 ? -3.215 -4.527 4.666 1.00 96.38 87 ILE A O 1
ATOM 719 N N . SER A 1 88 ? -5.096 -4.366 3.462 1.00 98.12 88 SER A N 1
ATOM 720 C CA . SER A 1 88 ? -5.915 -3.869 4.571 1.00 98.12 88 SER A CA 1
ATOM 721 C C . SER A 1 88 ? -6.133 -4.929 5.646 1.00 98.12 88 SER A C 1
ATOM 723 O O . SER A 1 88 ? -6.093 -4.588 6.819 1.00 98.12 88 SER A O 1
ATOM 725 N N . VAL A 1 89 ? -6.339 -6.193 5.260 1.00 98.06 89 VAL A N 1
ATOM 726 C CA . VAL A 1 89 ? -6.425 -7.323 6.199 1.00 98.06 89 VAL A CA 1
ATOM 727 C C . VAL A 1 89 ? -5.128 -7.444 6.995 1.00 98.06 89 VAL A C 1
ATOM 729 O O . VAL A 1 89 ? -5.181 -7.382 8.215 1.00 98.06 89 VAL A O 1
ATOM 732 N N . ASP A 1 90 ? -3.976 -7.510 6.321 1.00 96.94 90 ASP A N 1
ATOM 733 C CA . ASP A 1 90 ? -2.665 -7.639 6.980 1.00 96.94 90 ASP A CA 1
ATOM 734 C C . ASP A 1 90 ? -2.366 -6.470 7.937 1.00 96.94 90 ASP A C 1
ATOM 736 O O . ASP A 1 90 ? -1.907 -6.668 9.059 1.00 96.94 90 ASP A O 1
ATOM 740 N N . LEU A 1 91 ? -2.683 -5.237 7.526 1.00 96.50 91 LEU A N 1
ATOM 741 C CA . LEU A 1 91 ? -2.563 -4.062 8.391 1.00 96.50 91 LEU A CA 1
ATOM 742 C C . LEU A 1 91 ? -3.470 -4.164 9.627 1.00 96.50 91 LEU A C 1
ATOM 744 O O . LEU A 1 91 ? -3.064 -3.785 10.725 1.00 96.50 91 LEU A O 1
ATOM 748 N N . LEU A 1 92 ? -4.715 -4.604 9.444 1.00 97.19 92 LEU A N 1
ATOM 749 C CA . LEU A 1 92 ? -5.706 -4.637 10.514 1.00 97.19 92 LEU A CA 1
ATOM 750 C C . LEU A 1 92 ? -5.472 -5.786 11.492 1.00 97.19 92 LEU A C 1
ATOM 752 O O . LEU A 1 92 ? -5.693 -5.565 12.677 1.00 97.19 92 LEU A O 1
ATOM 756 N N . GLU A 1 93 ? -4.971 -6.941 11.051 1.00 96.44 93 GLU A N 1
ATOM 757 C CA . GLU A 1 93 ? -4.608 -8.067 11.927 1.00 96.44 93 GLU A CA 1
ATOM 758 C C . GLU A 1 93 ? -3.610 -7.636 13.018 1.00 96.44 93 GLU A C 1
ATOM 760 O O . GLU A 1 93 ? -3.828 -7.900 14.200 1.00 96.44 93 GLU A O 1
ATOM 765 N N . GLU A 1 94 ? -2.577 -6.858 12.678 1.00 94.12 94 GLU A N 1
ATOM 766 C CA . GLU A 1 94 ? -1.637 -6.353 13.694 1.00 94.12 94 GLU A CA 1
ATOM 767 C C . GLU A 1 94 ? -2.286 -5.357 14.671 1.00 94.12 94 GLU A C 1
ATOM 769 O O . GLU A 1 94 ? -1.929 -5.290 15.851 1.00 94.12 94 GLU A O 1
ATOM 774 N N . ILE A 1 95 ? -3.266 -4.581 14.201 1.00 95.12 95 ILE A N 1
ATOM 775 C CA . ILE A 1 95 ? -4.028 -3.650 15.043 1.00 95.12 95 ILE A CA 1
ATOM 776 C C . ILE A 1 95 ? -4.968 -4.429 15.976 1.00 95.12 95 ILE A C 1
ATOM 778 O O . ILE A 1 95 ? -5.097 -4.070 17.149 1.00 95.12 95 ILE A O 1
ATOM 782 N N . GLU A 1 96 ? -5.602 -5.501 15.502 1.00 95.56 96 GLU A N 1
ATOM 783 C CA . GLU A 1 96 ? -6.425 -6.391 16.330 1.00 95.56 96 GLU A CA 1
ATOM 784 C C . GLU A 1 96 ? -5.624 -6.959 17.498 1.00 95.56 96 GLU A C 1
ATOM 786 O O . GLU A 1 96 ? -6.051 -6.834 18.650 1.00 95.56 96 GLU A O 1
ATOM 791 N N . GLU A 1 97 ? -4.439 -7.505 17.217 1.00 93.06 97 GLU A N 1
ATOM 792 C CA . GLU A 1 97 ? -3.544 -8.068 18.229 1.00 93.06 97 GLU A CA 1
ATOM 793 C C . GLU A 1 97 ? -3.081 -7.012 19.238 1.00 93.06 97 GLU A C 1
ATOM 795 O O . GLU A 1 97 ? -3.106 -7.242 20.449 1.00 93.06 97 GLU A O 1
ATOM 800 N N . ARG A 1 98 ? -2.688 -5.826 18.759 1.00 90.94 98 ARG A N 1
ATOM 801 C CA . ARG A 1 98 ? -2.182 -4.737 19.608 1.00 90.94 98 ARG A CA 1
ATOM 802 C C . ARG A 1 98 ? -3.255 -4.185 20.547 1.00 90.94 98 ARG A C 1
ATOM 804 O O . ARG A 1 98 ? -2.946 -3.850 21.691 1.00 90.94 98 ARG A O 1
ATOM 811 N N . PHE A 1 99 ? -4.494 -4.054 20.076 1.00 90.56 99 PHE A N 1
ATOM 812 C CA . PHE A 1 99 ? -5.565 -3.374 20.813 1.00 90.56 99 PHE A CA 1
ATOM 813 C C . PHE A 1 99 ? -6.636 -4.307 21.385 1.00 90.56 99 PHE A C 1
ATOM 815 O O . PHE A 1 99 ? -7.553 -3.807 22.047 1.00 90.56 99 PHE A O 1
ATOM 822 N N . CYS A 1 100 ? -6.506 -5.621 21.181 1.00 92.75 100 CYS A N 1
ATOM 823 C CA . CYS A 1 100 ? -7.455 -6.655 21.598 1.00 92.75 100 CYS A CA 1
ATOM 824 C C . CYS A 1 100 ? -8.883 -6.378 21.094 1.00 92.75 100 CYS A C 1
ATOM 826 O O . CYS A 1 100 ? -9.841 -6.375 21.871 1.00 92.75 100 CYS A O 1
ATOM 828 N N . ILE A 1 101 ? -9.015 -6.100 19.798 1.00 94.75 101 ILE A N 1
ATOM 829 C CA . ILE A 1 101 ? -10.289 -5.826 19.112 1.00 94.75 101 ILE A CA 1
ATOM 830 C C . ILE A 1 101 ? -10.444 -6.735 17.892 1.00 94.75 101 ILE A C 1
ATOM 832 O O . ILE A 1 101 ? -9.512 -7.444 17.537 1.00 94.75 101 ILE A O 1
ATOM 836 N N . HIS A 1 102 ? -11.610 -6.692 17.246 1.00 96.19 102 HIS A N 1
ATOM 837 C CA . HIS A 1 102 ? -11.851 -7.389 15.985 1.00 96.19 102 HIS A CA 1
ATOM 838 C C . HIS A 1 102 ? -12.566 -6.472 14.986 1.00 96.19 102 HIS A C 1
ATOM 840 O O . HIS A 1 102 ? -13.572 -5.851 15.337 1.00 96.19 102 HIS A O 1
ATOM 846 N N . PHE A 1 103 ? -12.056 -6.384 13.762 1.00 96.88 103 PHE A N 1
ATOM 847 C CA . PHE A 1 103 ? -12.645 -5.674 12.636 1.00 96.88 103 PHE A CA 1
ATOM 848 C C . PHE A 1 103 ? -13.516 -6.626 11.814 1.00 96.88 103 PHE A C 1
ATOM 850 O O . PHE A 1 103 ? -13.093 -7.703 11.401 1.00 96.88 103 PHE A O 1
ATOM 857 N N . ASN A 1 104 ? -14.744 -6.203 11.519 1.00 95.38 104 ASN A N 1
ATOM 858 C CA . ASN A 1 104 ? -15.586 -6.903 10.555 1.00 95.38 104 ASN A CA 1
ATOM 859 C C . ASN A 1 104 ? -15.179 -6.556 9.109 1.00 95.38 104 ASN A C 1
ATOM 861 O O . ASN A 1 104 ? -14.447 -5.596 8.859 1.00 95.38 104 ASN A O 1
ATOM 865 N N . GLU A 1 105 ? -15.705 -7.300 8.131 1.00 96.94 105 GLU A N 1
ATOM 866 C CA . GLU A 1 105 ? -15.399 -7.039 6.715 1.00 96.94 105 GLU A CA 1
ATOM 867 C C . GLU A 1 105 ? -15.777 -5.620 6.261 1.00 96.94 105 GLU A C 1
ATOM 869 O O . GLU A 1 105 ? -15.147 -5.082 5.352 1.00 96.94 105 GLU A O 1
ATOM 874 N N . ASP A 1 106 ? -16.756 -4.991 6.912 1.00 97.50 106 ASP A N 1
ATOM 875 C CA . ASP A 1 106 ? -17.195 -3.635 6.590 1.00 97.50 106 ASP A CA 1
ATOM 876 C C . ASP A 1 106 ? -16.137 -2.580 6.943 1.00 97.50 106 ASP A C 1
ATOM 878 O O . ASP A 1 106 ? -15.885 -1.667 6.152 1.00 97.50 106 ASP A O 1
ATOM 882 N N . GLU A 1 107 ? -15.471 -2.720 8.092 1.00 97.06 107 GLU A N 1
ATOM 883 C CA . GLU A 1 107 ? -14.313 -1.898 8.457 1.00 97.06 107 GLU A CA 1
ATOM 884 C C . GLU A 1 107 ? -13.131 -2.146 7.523 1.00 97.06 107 GLU A C 1
ATOM 886 O O . GLU A 1 107 ? -12.524 -1.191 7.029 1.00 97.06 107 GLU A O 1
ATOM 891 N N . ILE A 1 108 ? -12.846 -3.417 7.216 1.00 97.94 108 ILE A N 1
ATOM 892 C CA . ILE A 1 108 ? -11.787 -3.786 6.266 1.00 97.94 108 ILE A CA 1
ATOM 893 C C . ILE A 1 108 ? -12.064 -3.131 4.908 1.00 97.94 108 ILE A C 1
ATOM 895 O O . ILE A 1 108 ? -11.155 -2.582 4.285 1.00 97.94 108 ILE A O 1
ATOM 899 N N . ALA A 1 109 ? -13.322 -3.104 4.462 1.00 97.94 109 ALA A N 1
ATOM 900 C CA . ALA A 1 109 ? -13.723 -2.446 3.225 1.00 97.94 109 ALA A CA 1
ATOM 901 C C . ALA A 1 109 ? -13.525 -0.921 3.267 1.00 97.94 109 ALA A C 1
ATOM 903 O O . ALA A 1 109 ? -13.105 -0.344 2.265 1.00 97.94 109 ALA A O 1
ATOM 904 N N . TYR A 1 110 ? -13.770 -0.251 4.397 1.00 97.25 110 TYR A N 1
ATOM 905 C CA . TYR A 1 110 ? -13.459 1.178 4.528 1.00 97.25 110 TYR A CA 1
ATOM 906 C C . TYR A 1 110 ? -11.955 1.449 4.443 1.00 97.25 110 TYR A C 1
ATOM 908 O O . TYR A 1 110 ? -11.530 2.309 3.670 1.00 97.25 110 TYR A O 1
ATOM 916 N N . VAL A 1 111 ? -11.140 0.678 5.163 1.00 97.62 111 VAL A N 1
ATOM 917 C CA . VAL A 1 111 ? -9.673 0.792 5.107 1.00 97.62 111 VAL A CA 1
ATOM 918 C C . VAL A 1 111 ? -9.151 0.482 3.702 1.00 97.62 111 VAL A C 1
ATOM 920 O O . VAL A 1 111 ? -8.284 1.195 3.196 1.00 97.62 111 VAL A O 1
ATOM 923 N N . THR A 1 112 ? -9.771 -0.476 3.009 1.00 98.19 112 THR A N 1
ATOM 924 C CA . THR A 1 112 ? -9.464 -0.813 1.611 1.00 98.19 112 THR A CA 1
ATOM 925 C C . THR A 1 112 ? -9.576 0.392 0.688 1.00 98.19 112 THR A C 1
ATOM 927 O O . THR A 1 112 ? -8.772 0.519 -0.232 1.00 98.19 112 THR A O 1
ATOM 930 N N . LEU A 1 113 ? -10.523 1.305 0.918 1.00 97.12 113 LEU A N 1
ATOM 931 C CA . LEU A 1 113 ? -10.650 2.515 0.102 1.00 97.12 113 LEU A CA 1
ATOM 932 C C . LEU A 1 113 ? -9.486 3.490 0.328 1.00 97.12 113 LEU A C 1
ATOM 934 O O . LEU A 1 113 ? -8.999 4.085 -0.634 1.00 97.12 113 LEU A O 1
ATOM 938 N N . HIS A 1 114 ? -9.000 3.620 1.565 1.00 95.88 114 HIS A N 1
ATOM 939 C CA . HIS A 1 114 ? -7.796 4.402 1.857 1.00 95.88 114 HIS A CA 1
ATOM 940 C C . HIS A 1 114 ? -6.567 3.783 1.188 1.00 95.88 114 HIS A C 1
ATOM 942 O O . HIS A 1 114 ? -5.837 4.476 0.483 1.00 95.88 114 HIS A O 1
ATOM 948 N N . VAL A 1 115 ? -6.372 2.471 1.339 1.00 96.00 115 VAL A N 1
ATOM 949 C CA . VAL A 1 115 ? -5.246 1.755 0.722 1.00 96.00 115 VAL A CA 1
ATOM 950 C C . VAL A 1 115 ? -5.323 1.812 -0.805 1.00 96.00 115 VAL A C 1
ATOM 952 O O . VAL A 1 115 ? -4.318 2.067 -1.457 1.00 96.00 115 VAL A O 1
ATOM 955 N N . GLN A 1 116 ? -6.504 1.658 -1.403 1.00 95.62 116 GLN A N 1
ATOM 956 C CA . GLN A 1 116 ? -6.661 1.788 -2.852 1.00 95.62 116 GLN A CA 1
ATOM 957 C C . GLN A 1 116 ? -6.263 3.187 -3.332 1.00 95.62 116 GLN A C 1
ATOM 959 O O . GLN A 1 116 ? -5.541 3.313 -4.314 1.00 95.62 116 GLN A O 1
ATOM 964 N N . SER A 1 117 ? -6.675 4.228 -2.605 1.00 92.75 117 SER A N 1
ATOM 965 C CA . SER A 1 117 ? -6.307 5.615 -2.898 1.00 92.75 117 SER A CA 1
ATOM 966 C C . SER A 1 117 ? -4.785 5.832 -2.867 1.00 92.75 117 SER A C 1
ATOM 968 O O . SER A 1 117 ? -4.252 6.550 -3.716 1.00 92.75 117 SER A O 1
ATOM 970 N N . LEU A 1 118 ? -4.077 5.176 -1.936 1.00 91.44 118 LEU A N 1
ATOM 971 C CA . LEU A 1 118 ? -2.611 5.132 -1.907 1.00 91.44 118 LEU A CA 1
ATOM 972 C C . LEU A 1 118 ? -2.053 4.459 -3.161 1.00 91.44 118 LEU A C 1
ATOM 974 O O . LEU A 1 118 ? -1.220 5.042 -3.848 1.00 91.44 118 LEU A O 1
ATOM 978 N N . LEU A 1 119 ? -2.525 3.253 -3.483 1.00 89.75 119 LEU A N 1
ATOM 979 C CA . LEU A 1 119 ? -2.013 2.491 -4.622 1.00 89.75 119 LEU A CA 1
ATOM 980 C C . LEU A 1 119 ? -2.280 3.174 -5.969 1.00 89.75 119 LEU A C 1
ATOM 982 O O . LEU A 1 119 ? -1.462 3.057 -6.875 1.00 89.75 119 LEU A O 1
ATOM 986 N N . ASP A 1 120 ? -3.381 3.914 -6.099 1.00 87.44 120 ASP A N 1
ATOM 987 C CA . ASP A 1 120 ? -3.692 4.687 -7.306 1.00 87.44 120 ASP A CA 1
ATOM 988 C C . ASP A 1 120 ? -2.724 5.869 -7.499 1.00 87.44 120 ASP A C 1
ATOM 990 O O . ASP A 1 120 ? -2.429 6.265 -8.631 1.00 87.44 120 ASP A O 1
ATOM 994 N N . ARG A 1 121 ? -2.215 6.440 -6.397 1.00 81.50 121 ARG A N 1
ATOM 995 C CA . ARG A 1 121 ? -1.187 7.495 -6.418 1.00 81.50 121 ARG A CA 1
ATOM 996 C C . ARG A 1 121 ? 0.229 6.944 -6.486 1.00 81.50 121 ARG A C 1
ATOM 998 O O . ARG A 1 121 ? 1.109 7.647 -6.984 1.00 81.50 121 ARG A O 1
ATOM 1005 N N . TYR A 1 122 ? 0.439 5.714 -6.023 1.00 74.19 122 TYR A N 1
ATOM 1006 C CA . TYR A 1 122 ? 1.724 5.038 -6.064 1.00 74.19 122 TYR A CA 1
ATOM 1007 C C . TYR A 1 122 ? 2.173 4.854 -7.513 1.00 74.19 122 TYR A C 1
ATOM 1009 O O . TYR A 1 122 ? 1.689 4.008 -8.267 1.00 74.19 122 TYR A O 1
ATOM 1017 N N . LYS A 1 123 ? 3.133 5.684 -7.900 1.00 68.00 123 LYS A N 1
ATOM 1018 C CA . LYS A 1 123 ? 3.869 5.570 -9.150 1.00 68.00 123 LYS A CA 1
ATOM 1019 C C . LYS A 1 123 ? 5.303 5.265 -8.751 1.00 68.00 123 LYS A C 1
ATOM 1021 O O . LYS 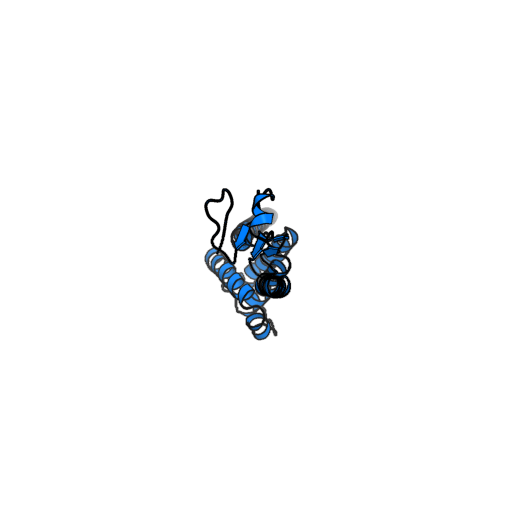A 1 123 ? 6.006 6.210 -8.396 1.00 68.00 123 LYS A O 1
ATOM 1026 N N . PRO A 1 124 ? 5.729 3.991 -8.738 1.00 66.12 124 PRO A N 1
ATOM 1027 C CA . PRO A 1 124 ? 7.137 3.712 -8.518 1.00 66.12 124 PRO A CA 1
ATOM 1028 C C . PRO A 1 124 ? 7.947 4.459 -9.577 1.00 66.12 124 PRO A C 1
ATOM 1030 O O . PRO A 1 124 ? 7.484 4.619 -10.715 1.00 66.12 124 PRO A O 1
ATOM 1033 N N . ASP A 1 125 ? 9.146 4.912 -9.209 1.00 72.94 125 ASP A N 1
ATOM 1034 C CA . ASP A 1 125 ? 10.095 5.396 -10.203 1.00 72.94 125 ASP A CA 1
ATOM 1035 C C . ASP A 1 125 ? 10.260 4.303 -11.252 1.00 72.94 125 ASP A C 1
ATOM 1037 O O . ASP A 1 125 ? 10.643 3.164 -10.962 1.00 72.94 125 ASP A O 1
ATOM 1041 N N . LYS A 1 126 ? 9.878 4.634 -12.485 1.00 82.12 126 LYS A N 1
ATOM 1042 C CA . LYS A 1 126 ? 9.950 3.671 -13.569 1.00 82.12 126 LYS A CA 1
ATOM 1043 C C . LYS A 1 126 ? 11.413 3.344 -13.801 1.00 82.12 126 LYS A C 1
ATOM 1045 O O . LYS A 1 126 ? 12.246 4.238 -13.953 1.00 82.12 126 LYS A O 1
ATOM 1050 N N . THR A 1 127 ? 11.718 2.058 -13.892 1.00 87.31 127 THR A N 1
ATOM 1051 C CA . THR A 1 127 ? 13.021 1.621 -14.374 1.00 87.31 127 THR A CA 1
ATOM 1052 C C . THR A 1 127 ? 13.165 2.116 -15.807 1.00 87.31 127 THR A C 1
ATOM 1054 O O . THR A 1 127 ? 12.373 1.753 -16.683 1.00 87.31 127 THR A O 1
ATOM 1057 N N . LYS A 1 128 ? 14.151 2.981 -16.036 1.00 90.75 128 LYS A N 1
ATOM 1058 C CA . LYS A 1 128 ? 14.495 3.456 -17.373 1.00 90.75 128 LYS A CA 1
ATOM 1059 C C . LYS A 1 128 ? 15.142 2.305 -18.127 1.00 90.75 128 LYS A C 1
ATOM 1061 O O . LYS A 1 128 ? 16.058 1.667 -17.610 1.00 90.75 128 LYS A O 1
ATOM 1066 N N . VAL A 1 129 ? 14.637 2.023 -19.318 1.00 93.12 129 VAL A N 1
ATOM 1067 C CA . VAL A 1 129 ? 15.072 0.887 -20.126 1.00 93.12 129 VAL A CA 1
ATOM 1068 C C . VAL A 1 129 ? 15.504 1.344 -21.510 1.00 93.12 129 VAL A C 1
ATOM 1070 O O . VAL A 1 129 ? 14.821 2.152 -22.139 1.00 93.12 129 VAL A O 1
ATOM 1073 N N . ILE A 1 130 ? 16.598 0.770 -22.003 1.00 93.06 130 ILE A N 1
ATOM 1074 C CA . ILE A 1 130 ? 16.988 0.816 -23.415 1.00 93.06 130 ILE A CA 1
ATOM 1075 C C . ILE A 1 130 ? 16.686 -0.556 -24.018 1.00 93.06 130 ILE A C 1
ATOM 1077 O O . ILE A 1 130 ? 17.151 -1.582 -23.516 1.00 93.06 130 ILE A O 1
ATOM 1081 N N . LEU A 1 131 ? 15.878 -0.586 -25.075 1.00 92.88 131 LEU A N 1
ATOM 1082 C CA . LEU A 1 131 ? 15.525 -1.819 -25.771 1.00 92.88 131 LEU A CA 1
ATOM 1083 C C . LEU A 1 131 ? 16.491 -2.042 -26.936 1.00 92.88 131 LEU A C 1
ATOM 1085 O O . LEU A 1 131 ? 16.593 -1.199 -27.818 1.00 92.88 131 LEU A O 1
ATOM 1089 N N . VAL A 1 132 ? 17.161 -3.188 -26.976 1.00 91.19 132 VAL A N 1
ATOM 1090 C CA . VAL A 1 132 ? 18.120 -3.543 -28.025 1.00 91.19 132 VAL A CA 1
ATOM 1091 C C . VAL A 1 132 ? 17.538 -4.643 -28.906 1.00 91.19 132 VAL A C 1
ATOM 1093 O O . VAL A 1 132 ? 17.225 -5.748 -28.450 1.00 91.19 132 VAL A O 1
ATOM 1096 N N . CYS A 1 133 ? 17.361 -4.346 -30.191 1.00 88.06 133 CYS A N 1
ATOM 1097 C CA . CYS A 1 133 ? 16.766 -5.274 -31.150 1.00 88.06 133 CYS A CA 1
ATOM 1098 C C . CYS A 1 133 ? 17.599 -5.393 -32.428 1.00 88.06 133 CYS A C 1
ATOM 1100 O O . CYS A 1 133 ? 18.012 -4.397 -33.010 1.00 88.06 133 CYS A O 1
ATOM 1102 N N . SER A 1 134 ? 17.793 -6.624 -32.913 1.00 78.44 134 SER A N 1
ATOM 1103 C CA . SER A 1 134 ? 18.351 -6.884 -34.255 1.00 78.44 134 SER A CA 1
ATOM 1104 C C . SER A 1 134 ? 17.352 -6.648 -35.383 1.00 78.44 134 SER A C 1
ATOM 1106 O O . SER A 1 134 ? 17.732 -6.550 -36.548 1.00 78.44 134 SER A O 1
ATOM 1108 N N . SER A 1 135 ? 16.063 -6.646 -35.051 1.00 65.81 135 SER A N 1
ATOM 1109 C CA . SER A 1 135 ? 14.984 -6.718 -36.025 1.00 65.81 135 SER A CA 1
ATOM 1110 C C . SER A 1 135 ? 14.576 -5.337 -36.548 1.00 65.81 135 SER A C 1
ATOM 1112 O O . SER A 1 135 ? 14.685 -4.344 -35.833 1.00 65.81 135 SER A O 1
ATOM 1114 N N . GLY A 1 136 ? 14.085 -5.271 -37.790 1.00 71.44 136 GLY A N 1
ATOM 1115 C CA . GLY A 1 136 ? 13.653 -4.019 -38.420 1.00 71.44 136 GLY A CA 1
ATOM 1116 C C . GLY A 1 136 ? 12.562 -3.271 -37.636 1.00 71.44 136 GLY A C 1
ATOM 1117 O O . GLY A 1 136 ? 11.854 -3.847 -36.812 1.00 71.44 136 GLY A O 1
ATOM 1118 N N . TYR A 1 137 ? 12.395 -1.980 -37.937 1.00 76.00 137 TYR A N 1
ATOM 1119 C CA . TYR A 1 137 ? 11.540 -1.031 -37.202 1.00 76.00 137 TYR A CA 1
ATOM 1120 C C . TYR A 1 137 ? 10.165 -1.584 -36.769 1.00 76.00 137 TYR A C 1
ATOM 1122 O O . TYR A 1 137 ? 9.738 -1.373 -35.636 1.00 76.00 137 TYR A O 1
ATOM 1130 N N . GLY A 1 138 ? 9.479 -2.335 -37.639 1.00 77.69 138 GLY A N 1
ATOM 1131 C CA . GLY A 1 138 ? 8.134 -2.856 -37.365 1.00 77.69 138 GLY A CA 1
ATOM 1132 C C . GLY A 1 138 ? 8.054 -3.867 -36.214 1.00 77.69 138 GLY A C 1
ATOM 1133 O O . GLY A 1 138 ? 7.136 -3.799 -35.399 1.00 77.69 138 GLY A O 1
ATOM 1134 N N . THR A 1 139 ? 9.005 -4.795 -36.106 1.00 83.69 139 THR A N 1
ATOM 1135 C CA . THR A 1 139 ? 9.006 -5.819 -35.045 1.00 83.69 139 THR A CA 1
ATOM 1136 C C . THR A 1 139 ? 9.489 -5.253 -33.717 1.00 83.69 139 THR A C 1
ATOM 1138 O O . THR A 1 139 ? 8.903 -5.563 -32.679 1.00 83.69 139 THR A O 1
ATOM 1141 N N . SER A 1 140 ? 10.472 -4.351 -33.752 1.00 87.12 140 SER A N 1
ATOM 1142 C CA . SER A 1 140 ? 10.936 -3.623 -32.568 1.00 87.12 140 SER A CA 1
ATOM 1143 C C . SER A 1 140 ? 9.819 -2.752 -31.988 1.00 87.12 140 SER A C 1
ATOM 1145 O O . SER A 1 140 ? 9.611 -2.758 -30.777 1.00 87.12 140 SER A O 1
ATOM 1147 N N . LYS A 1 141 ? 8.999 -2.114 -32.840 1.00 88.06 141 LYS A N 1
ATOM 1148 C CA . LYS A 1 141 ? 7.846 -1.322 -32.390 1.00 88.06 141 LYS A CA 1
ATOM 1149 C C . LYS A 1 141 ? 6.755 -2.166 -31.731 1.00 88.06 141 LYS A C 1
ATOM 1151 O O . LYS A 1 141 ? 6.152 -1.734 -30.752 1.00 88.06 141 LYS A O 1
ATOM 1156 N N . LEU A 1 142 ? 6.505 -3.377 -32.234 1.00 88.50 142 LEU A N 1
ATOM 1157 C CA . LEU A 1 142 ? 5.561 -4.305 -31.602 1.00 88.50 142 LEU A CA 1
ATOM 1158 C C . LEU A 1 142 ? 6.054 -4.776 -30.229 1.00 88.50 142 LEU A C 1
ATOM 1160 O O . LEU A 1 142 ? 5.252 -4.880 -29.301 1.00 88.50 142 LEU A O 1
ATOM 1164 N N . LEU A 1 143 ? 7.351 -5.062 -30.087 1.00 89.88 143 LEU A N 1
ATOM 1165 C CA . LEU A 1 143 ? 7.937 -5.434 -28.799 1.00 89.88 143 LEU A CA 1
ATOM 1166 C C . LEU A 1 143 ? 7.892 -4.266 -27.810 1.00 89.88 143 LEU A C 1
ATOM 1168 O O . LEU A 1 143 ? 7.437 -4.452 -26.683 1.00 89.88 143 LEU A O 1
ATOM 1172 N N . GLU A 1 144 ? 8.276 -3.069 -28.256 1.00 91.94 144 GLU A N 1
ATOM 1173 C CA . GLU A 1 144 ? 8.153 -1.827 -27.491 1.00 91.94 144 GLU A CA 1
ATOM 1174 C C 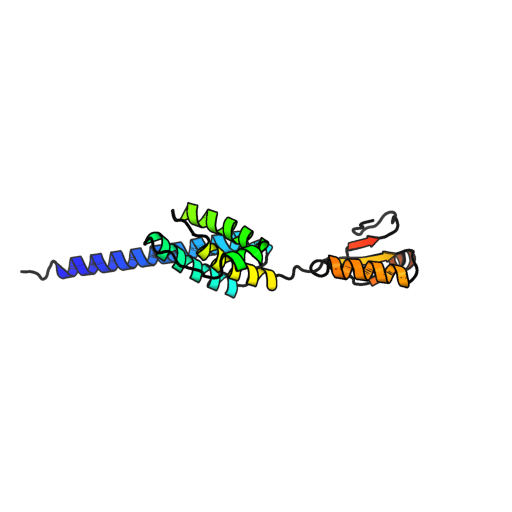. GLU A 1 144 ? 6.719 -1.665 -26.972 1.00 91.94 144 GLU A C 1
ATOM 1176 O O . GLU A 1 144 ? 6.514 -1.578 -25.767 1.00 91.94 144 GLU A O 1
ATOM 1181 N N . GLN A 1 145 ? 5.708 -1.760 -27.845 1.00 90.44 145 GLN A N 1
ATOM 1182 C CA . GLN A 1 145 ? 4.300 -1.664 -27.444 1.00 90.44 145 GLN A CA 1
ATOM 1183 C C . GLN A 1 145 ? 3.880 -2.734 -26.433 1.00 90.44 145 GLN A C 1
ATOM 1185 O O . GLN A 1 145 ? 3.113 -2.442 -25.517 1.00 90.44 145 GLN A O 1
ATOM 1190 N N . ARG A 1 146 ? 4.353 -3.976 -26.578 1.00 90.62 146 ARG A N 1
ATOM 1191 C CA . ARG A 1 146 ? 4.048 -5.050 -25.620 1.00 90.62 146 ARG A CA 1
ATOM 1192 C C . ARG A 1 146 ? 4.645 -4.764 -24.249 1.00 90.62 146 ARG A C 1
ATOM 1194 O O . ARG A 1 146 ? 3.950 -4.954 -23.254 1.00 90.62 146 ARG A O 1
ATOM 1201 N N . ILE A 1 147 ? 5.887 -4.287 -24.194 1.00 90.56 147 ILE A N 1
ATOM 1202 C CA . ILE A 1 147 ? 6.547 -3.920 -22.938 1.00 90.56 147 ILE A CA 1
ATOM 1203 C C . ILE A 1 147 ? 5.855 -2.702 -22.327 1.00 90.56 147 ILE A C 1
ATOM 1205 O O . ILE A 1 147 ? 5.493 -2.738 -21.154 1.00 90.56 147 ILE A O 1
ATOM 1209 N N . THR A 1 148 ? 5.588 -1.662 -23.120 1.00 88.56 148 THR A N 1
ATOM 1210 C CA . THR A 1 148 ? 4.866 -0.475 -22.658 1.00 88.56 148 THR A CA 1
ATOM 1211 C C . THR A 1 148 ? 3.495 -0.845 -22.110 1.00 88.56 148 THR A C 1
ATOM 1213 O O . THR A 1 148 ? 3.161 -0.394 -21.029 1.00 88.56 148 THR A O 1
ATOM 1216 N N . ASN A 1 149 ? 2.715 -1.699 -22.776 1.00 86.56 149 ASN A N 1
ATOM 1217 C CA . ASN A 1 149 ? 1.379 -2.064 -22.294 1.00 86.56 149 ASN A CA 1
ATOM 1218 C C . ASN A 1 149 ? 1.413 -3.019 -21.093 1.00 86.56 149 ASN A C 1
ATOM 1220 O O . ASN A 1 149 ? 0.605 -2.874 -20.179 1.00 86.56 149 ASN A O 1
ATOM 1224 N N . GLY A 1 150 ? 2.326 -3.993 -21.083 1.00 85.38 150 GLY A N 1
ATOM 1225 C CA . GLY A 1 150 ? 2.428 -4.987 -20.011 1.00 85.38 150 GLY A CA 1
ATOM 1226 C C . GLY A 1 150 ? 3.075 -4.451 -18.733 1.00 85.38 150 GLY A C 1
ATOM 1227 O O . GLY A 1 150 ? 2.737 -4.899 -17.642 1.00 85.38 150 GLY A O 1
ATOM 1228 N N . PHE A 1 151 ? 3.974 -3.472 -18.862 1.00 87.31 151 PHE A N 1
ATOM 1229 C CA . PHE A 1 151 ? 4.817 -2.974 -17.773 1.00 87.31 151 PHE A CA 1
ATOM 1230 C C . PHE A 1 151 ? 4.805 -1.441 -17.657 1.00 87.31 151 PHE A C 1
ATOM 1232 O O . PHE A 1 151 ? 5.709 -0.868 -17.052 1.00 87.31 151 PHE A O 1
ATOM 1239 N N . ALA A 1 152 ? 3.767 -0.763 -18.172 1.00 80.12 152 ALA A N 1
ATOM 1240 C CA . ALA A 1 152 ? 3.621 0.703 -18.159 1.00 80.12 152 ALA A CA 1
ATOM 1241 C C . ALA A 1 152 ? 3.898 1.339 -16.793 1.00 80.12 152 ALA A C 1
ATOM 1243 O O . ALA A 1 152 ? 4.423 2.449 -16.721 1.00 80.12 152 ALA A O 1
ATOM 1244 N N . ALA A 1 153 ? 3.483 0.661 -15.721 1.00 73.94 153 ALA A N 1
ATOM 1245 C CA . ALA A 1 153 ? 3.601 1.147 -14.354 1.00 73.94 153 ALA A CA 1
ATOM 1246 C C . ALA A 1 153 ? 5.031 1.047 -13.796 1.00 73.94 153 ALA A C 1
ATOM 1248 O O . ALA A 1 153 ? 5.348 1.768 -12.862 1.00 73.94 153 ALA A O 1
ATOM 1249 N N . MET A 1 154 ? 5.879 0.181 -14.359 1.00 82.38 154 MET A N 1
ATOM 1250 C CA . MET A 1 154 ? 7.204 -0.154 -13.818 1.00 82.38 154 MET A CA 1
ATOM 1251 C C . MET A 1 154 ? 8.356 0.263 -14.736 1.00 82.38 154 MET A C 1
ATOM 1253 O O . MET A 1 154 ? 9.471 0.433 -14.257 1.00 82.38 154 MET A O 1
ATOM 1257 N N . VAL A 1 155 ? 8.111 0.405 -16.043 1.00 88.81 155 VAL A N 1
ATOM 1258 C CA . VAL A 1 155 ? 9.152 0.604 -17.061 1.00 88.81 155 VAL A CA 1
ATOM 1259 C C . VAL A 1 155 ? 8.879 1.853 -17.895 1.00 88.81 155 VAL A C 1
ATOM 1261 O O . VAL A 1 155 ? 7.756 2.101 -18.340 1.00 88.81 155 VAL A O 1
ATOM 1264 N N . GLU A 1 156 ? 9.932 2.626 -18.140 1.00 90.25 156 GLU A N 1
ATOM 1265 C CA . GLU A 1 156 ? 9.970 3.717 -19.112 1.00 90.25 156 GLU A CA 1
ATOM 1266 C C . GLU A 1 156 ? 11.012 3.374 -20.180 1.00 90.25 156 GLU A C 1
ATOM 1268 O O . GLU A 1 156 ? 12.204 3.325 -19.886 1.00 90.25 156 GLU A O 1
ATOM 1273 N N . ILE A 1 157 ? 10.578 3.136 -21.419 1.00 91.81 157 ILE A N 1
ATOM 1274 C CA . ILE A 1 157 ? 11.505 2.894 -22.532 1.00 91.81 157 ILE A CA 1
ATOM 1275 C C . ILE A 1 157 ? 12.050 4.250 -22.988 1.00 91.81 157 ILE A C 1
ATOM 1277 O O . ILE A 1 157 ? 11.284 5.090 -23.460 1.00 91.81 157 ILE A O 1
ATOM 1281 N N . LYS A 1 158 ? 13.355 4.472 -22.807 1.00 91.94 158 LYS A N 1
ATOM 1282 C CA . LYS A 1 158 ? 14.051 5.698 -23.221 1.00 91.94 158 LYS A CA 1
ATOM 1283 C C . LYS A 1 158 ? 14.383 5.687 -24.701 1.00 91.94 158 LYS A C 1
ATOM 1285 O O . LYS A 1 158 ? 14.194 6.703 -25.361 1.00 91.94 158 LYS A O 1
ATOM 1290 N N . ASP A 1 159 ? 14.858 4.547 -25.189 1.00 89.38 159 ASP A N 1
ATOM 1291 C CA . ASP A 1 159 ? 15.252 4.391 -26.581 1.00 89.38 159 ASP A CA 1
ATOM 1292 C C . ASP A 1 159 ? 15.138 2.934 -27.045 1.00 89.38 159 ASP A C 1
ATOM 1294 O O . ASP A 1 159 ? 15.109 2.000 -26.232 1.00 89.38 159 ASP A O 1
ATOM 1298 N N . VAL A 1 160 ? 15.077 2.757 -28.362 1.00 90.81 160 VAL A N 1
ATOM 1299 C CA . VAL A 1 160 ? 15.112 1.464 -29.041 1.00 90.81 160 VAL A CA 1
ATOM 1300 C C . VAL A 1 160 ? 16.272 1.478 -30.028 1.00 90.81 160 VAL A C 1
ATOM 1302 O O . VAL A 1 160 ? 16.197 2.122 -31.071 1.00 90.81 160 VAL A O 1
ATOM 1305 N N . LEU A 1 161 ? 17.331 0.742 -29.703 1.00 90.00 161 LEU A N 1
ATOM 1306 C CA . LEU A 1 161 ? 18.607 0.774 -30.409 1.00 90.00 161 LEU A CA 1
ATOM 1307 C C . LEU A 1 161 ? 18.931 -0.570 -31.070 1.00 90.00 161 LEU A C 1
ATOM 1309 O O . LEU A 1 161 ? 18.485 -1.642 -30.653 1.00 90.00 161 LEU A O 1
ATOM 1313 N N . SER A 1 162 ? 19.768 -0.523 -32.095 1.00 88.75 162 SER A N 1
ATOM 1314 C CA . SER A 1 162 ? 20.534 -1.672 -32.564 1.00 88.75 162 SER A CA 1
ATOM 1315 C C . SER A 1 162 ? 21.751 -1.921 -31.668 1.00 88.75 162 SER A C 1
ATOM 1317 O O . SER A 1 162 ? 22.165 -1.073 -30.877 1.00 88.75 162 SER A O 1
ATOM 1319 N N . ILE A 1 163 ? 22.375 -3.093 -31.819 1.00 86.50 163 ILE A N 1
ATOM 1320 C CA . ILE A 1 163 ? 23.587 -3.426 -31.057 1.00 86.50 163 ILE A CA 1
ATOM 1321 C C . ILE A 1 163 ? 24.762 -2.487 -31.368 1.00 86.50 163 ILE A C 1
ATOM 1323 O O . ILE A 1 163 ? 25.602 -2.266 -30.504 1.00 86.50 163 ILE A O 1
ATOM 1327 N N . ASN A 1 164 ? 24.805 -1.923 -32.579 1.00 86.00 164 ASN A N 1
ATOM 1328 C CA . ASN A 1 164 ? 25.855 -0.992 -32.983 1.00 86.00 164 ASN A CA 1
ATOM 1329 C C . ASN A 1 164 ? 25.647 0.375 -32.322 1.00 86.00 164 ASN A C 1
ATOM 1331 O O . ASN A 1 164 ? 26.574 0.913 -31.735 1.00 86.00 164 ASN A O 1
ATOM 1335 N N . GLU A 1 165 ? 24.417 0.895 -32.341 1.00 88.06 165 GLU A N 1
ATOM 1336 C CA . GLU A 1 165 ? 24.078 2.175 -31.699 1.00 88.06 165 GLU A CA 1
ATOM 1337 C C . GLU A 1 165 ? 24.268 2.128 -30.178 1.00 88.06 165 GLU A C 1
ATOM 1339 O O . GLU A 1 165 ? 24.618 3.134 -29.566 1.00 88.06 165 GLU A O 1
ATOM 1344 N N . LEU A 1 166 ? 24.090 0.954 -29.561 1.00 86.75 166 LEU A N 1
ATOM 1345 C CA . LEU A 1 166 ? 24.362 0.760 -28.139 1.00 86.75 166 LEU A CA 1
ATOM 1346 C C . LEU A 1 166 ? 25.843 0.976 -27.786 1.00 86.75 166 LEU A C 1
ATOM 1348 O O . LEU A 1 166 ? 26.126 1.485 -26.707 1.00 86.75 166 LEU A O 1
ATOM 1352 N N . GLN A 1 167 ? 26.783 0.597 -28.662 1.00 82.75 167 GLN A N 1
ATOM 1353 C CA . GLN A 1 167 ? 28.224 0.741 -28.392 1.00 82.75 167 GLN A CA 1
ATOM 1354 C C . GLN A 1 167 ? 28.663 2.206 -28.331 1.00 82.75 167 GLN A C 1
ATOM 1356 O O . GLN A 1 167 ? 29.575 2.541 -27.579 1.00 82.75 167 GLN A O 1
ATOM 1361 N N . ASP A 1 168 ? 27.987 3.068 -29.089 1.00 84.50 168 ASP A N 1
ATOM 1362 C CA . ASP A 1 168 ? 28.234 4.510 -29.111 1.00 84.50 168 ASP A CA 1
ATOM 1363 C C . ASP A 1 168 ? 27.441 5.261 -28.022 1.00 84.50 168 ASP A C 1
ATOM 1365 O O . ASP A 1 168 ? 27.595 6.473 -27.846 1.00 84.50 168 ASP A O 1
ATOM 1369 N N . CYS A 1 169 ? 26.586 4.554 -27.277 1.00 82.31 169 CYS A N 1
ATOM 1370 C CA . CYS A 1 169 ? 25.739 5.113 -26.234 1.00 82.31 169 CYS A CA 1
ATOM 1371 C C . CYS A 1 169 ? 26.395 4.985 -24.852 1.00 82.31 169 CYS A C 1
ATOM 1373 O O . CYS A 1 169 ? 26.940 3.943 -24.488 1.00 82.31 169 CYS A O 1
ATOM 1375 N N . ASN A 1 170 ? 26.295 6.035 -24.036 1.00 83.62 170 ASN A N 1
ATOM 1376 C CA . ASN A 1 170 ? 26.711 5.971 -22.639 1.00 83.62 170 ASN A CA 1
ATOM 1377 C C . ASN A 1 170 ? 25.534 5.512 -21.766 1.00 83.62 170 ASN A C 1
ATOM 1379 O O . ASN A 1 170 ? 24.621 6.294 -21.511 1.00 83.62 170 ASN A O 1
ATOM 1383 N N . VAL A 1 171 ? 25.570 4.255 -21.318 1.00 84.56 171 VAL A N 1
ATOM 1384 C CA . VAL A 1 171 ? 24.555 3.657 -20.437 1.00 84.56 171 VAL A CA 1
ATOM 1385 C C . VAL A 1 171 ? 25.040 3.745 -18.993 1.00 84.56 171 VAL A C 1
ATOM 1387 O O . VAL A 1 171 ? 26.015 3.081 -18.636 1.00 84.56 171 VAL A O 1
ATOM 1390 N N . THR A 1 172 ? 24.381 4.554 -18.163 1.00 78.69 172 THR A N 1
ATOM 1391 C CA . THR A 1 172 ? 24.816 4.788 -16.773 1.00 78.69 172 THR A CA 1
ATOM 1392 C C . THR A 1 172 ? 23.804 4.323 -15.736 1.00 78.69 172 THR A C 1
ATOM 1394 O O . THR A 1 172 ? 24.221 3.761 -14.728 1.00 78.69 172 THR A O 1
ATOM 1397 N N . ASP A 1 173 ? 22.499 4.471 -15.990 1.00 78.88 173 ASP A N 1
ATOM 1398 C CA . ASP A 1 173 ? 21.440 4.166 -15.009 1.00 78.88 173 ASP A CA 1
ATOM 1399 C C . ASP A 1 173 ? 20.247 3.402 -15.614 1.00 78.88 173 ASP A C 1
ATOM 1401 O O . ASP A 1 173 ? 19.223 3.183 -14.961 1.00 78.88 173 ASP A O 1
ATOM 1405 N N . GLU A 1 174 ? 20.359 2.993 -16.875 1.00 87.31 174 GLU A N 1
ATOM 1406 C CA . GLU A 1 174 ? 19.328 2.274 -17.606 1.00 87.31 174 GLU A CA 1
ATOM 1407 C C . GLU A 1 174 ? 19.543 0.757 -17.550 1.00 87.31 174 GLU A C 1
ATOM 1409 O O . GLU A 1 174 ? 20.658 0.237 -17.631 1.00 87.31 174 GLU A O 1
ATOM 1414 N N . LEU A 1 175 ? 18.440 0.019 -17.462 1.00 90.94 175 LEU A N 1
ATOM 1415 C CA . LEU A 1 175 ? 18.422 -1.417 -17.704 1.00 90.94 175 LEU A CA 1
ATOM 1416 C C . LEU A 1 175 ? 18.363 -1.668 -19.214 1.00 90.94 175 LEU A C 1
ATOM 1418 O O . LEU A 1 175 ? 17.493 -1.140 -19.902 1.00 90.94 175 LEU A O 1
ATOM 1422 N N . VAL A 1 176 ? 19.234 -2.521 -19.738 1.00 92.69 176 VAL A N 1
ATOM 1423 C CA . VAL A 1 176 ? 19.185 -2.916 -21.147 1.00 92.69 176 VAL A CA 1
ATOM 1424 C C . VAL A 1 176 ? 18.369 -4.200 -21.286 1.00 92.69 176 VAL A C 1
ATOM 1426 O O . VAL A 1 176 ? 18.672 -5.207 -20.649 1.00 92.69 176 VAL A O 1
ATOM 1429 N N . ILE A 1 177 ? 17.330 -4.178 -22.121 1.00 93.19 177 ILE A N 1
ATOM 1430 C CA . ILE A 1 177 ? 16.581 -5.378 -22.520 1.00 93.19 177 ILE A CA 1
ATOM 1431 C C . ILE A 1 177 ? 16.973 -5.695 -23.952 1.00 93.19 177 ILE A C 1
ATOM 1433 O O . ILE A 1 177 ? 16.775 -4.863 -24.828 1.00 93.19 177 ILE A O 1
ATOM 1437 N N . SER A 1 178 ? 17.512 -6.879 -24.210 1.00 90.56 178 SER A N 1
ATOM 1438 C CA . SER A 1 178 ? 18.012 -7.248 -25.528 1.00 90.56 178 SER A CA 1
ATOM 1439 C C . SER A 1 178 ? 17.323 -8.493 -26.063 1.00 90.56 178 SER A C 1
ATOM 1441 O O . SER A 1 178 ? 17.100 -9.449 -25.341 1.00 90.56 178 SER A O 1
ATOM 1443 N N . THR A 1 179 ? 17.028 -8.512 -27.360 1.00 88.94 179 THR A N 1
ATOM 1444 C CA . THR A 1 179 ? 16.602 -9.742 -28.065 1.00 88.94 179 THR A CA 1
ATOM 1445 C C . THR A 1 179 ? 17.781 -10.560 -28.597 1.00 88.94 179 THR A C 1
ATOM 1447 O O . THR A 1 179 ? 17.596 -11.601 -29.226 1.00 88.94 179 THR A O 1
ATOM 1450 N N . LEU A 1 180 ? 19.001 -10.073 -28.370 1.00 86.12 180 LEU A N 1
ATOM 1451 C CA . LEU A 1 180 ? 20.254 -10.716 -28.735 1.00 86.12 180 LEU A CA 1
ATOM 1452 C C . LEU A 1 180 ? 21.160 -10.855 -27.508 1.00 86.12 180 LEU A C 1
ATOM 1454 O O . LEU A 1 180 ? 21.171 -9.960 -26.660 1.00 86.12 180 LEU A O 1
ATOM 1458 N N . PRO A 1 181 ? 21.992 -11.902 -27.433 1.00 84.44 181 PRO A N 1
ATOM 1459 C CA . PRO A 1 181 ? 23.067 -11.932 -26.454 1.00 84.44 181 PRO A CA 1
ATOM 1460 C C . PRO A 1 181 ? 24.008 -10.738 -26.671 1.00 84.44 181 PRO A C 1
ATOM 1462 O O . PRO A 1 181 ? 24.415 -10.458 -27.799 1.00 84.44 181 PRO A O 1
ATOM 1465 N N . ILE A 1 182 ? 24.342 -10.042 -25.584 1.00 83.81 182 ILE A N 1
ATOM 1466 C CA . ILE A 1 182 ? 25.334 -8.963 -25.572 1.00 83.81 182 ILE A CA 1
ATOM 1467 C C . ILE A 1 182 ? 26.519 -9.456 -24.745 1.00 83.81 182 ILE A C 1
ATOM 1469 O O . ILE A 1 182 ? 26.358 -9.822 -23.580 1.00 83.81 182 ILE A O 1
ATOM 1473 N N . GLU A 1 183 ? 27.701 -9.506 -25.352 1.00 78.31 183 GLU A N 1
ATOM 1474 C CA . GLU A 1 183 ? 28.914 -9.940 -24.664 1.00 78.31 183 GLU A CA 1
ATOM 1475 C C . GLU A 1 183 ? 29.505 -8.797 -23.833 1.00 78.31 183 GLU A C 1
ATOM 1477 O O . GLU A 1 183 ? 29.692 -7.696 -24.338 1.00 78.31 183 GLU A O 1
ATOM 1482 N N . THR A 1 184 ? 29.840 -9.095 -22.574 1.00 63.38 184 THR A N 1
ATOM 1483 C CA . THR A 1 184 ? 30.649 -8.267 -21.659 1.00 63.38 184 THR A CA 1
ATOM 1484 C C . THR A 1 184 ? 30.232 -6.792 -21.566 1.00 63.38 184 THR A C 1
ATOM 1486 O O . THR A 1 184 ? 30.752 -5.933 -22.273 1.00 63.38 184 THR A O 1
ATOM 1489 N N . THR A 1 185 ? 29.341 -6.472 -20.625 1.00 73.12 185 THR A N 1
ATOM 1490 C CA . THR A 1 185 ? 28.850 -5.103 -20.402 1.00 73.12 185 THR A CA 1
ATOM 1491 C C . THR A 1 185 ? 29.132 -4.618 -18.981 1.00 73.12 185 THR A C 1
ATOM 1493 O O . THR A 1 185 ? 29.107 -5.394 -18.029 1.00 73.12 185 THR A O 1
ATOM 1496 N N . ASN A 1 186 ? 29.346 -3.309 -18.822 1.00 79.81 186 ASN A N 1
ATOM 1497 C CA . ASN A 1 186 ? 29.441 -2.655 -17.506 1.00 79.81 186 ASN A CA 1
ATOM 1498 C C . ASN A 1 186 ? 28.066 -2.241 -16.944 1.00 79.81 186 ASN A C 1
ATOM 1500 O O . ASN A 1 186 ? 27.984 -1.611 -15.894 1.00 79.81 186 ASN A O 1
ATOM 1504 N N . PHE A 1 187 ? 26.989 -2.585 -17.651 1.00 84.38 187 PHE A N 1
ATOM 1505 C CA . PHE A 1 187 ? 25.606 -2.240 -17.336 1.00 84.38 187 PHE A CA 1
ATOM 1506 C C . PHE A 1 187 ? 24.733 -3.496 -17.274 1.00 84.38 187 PHE A C 1
ATOM 1508 O O . PHE A 1 187 ? 25.088 -4.557 -17.798 1.00 84.38 187 PHE A O 1
ATOM 1515 N N . ARG A 1 188 ? 23.573 -3.372 -16.621 1.00 86.75 188 ARG A N 1
ATOM 1516 C CA . ARG A 1 188 ? 22.633 -4.479 -16.409 1.00 86.75 188 ARG A CA 1
ATOM 1517 C C . ARG A 1 188 ? 21.924 -4.827 -17.718 1.00 86.75 188 ARG A C 1
ATOM 1519 O O . ARG A 1 188 ? 21.315 -3.956 -18.331 1.00 86.75 188 ARG A O 1
ATOM 1526 N N . VAL A 1 189 ? 21.963 -6.103 -18.094 1.00 89.94 189 VAL A N 1
ATOM 1527 C CA . VAL A 1 189 ? 21.322 -6.652 -19.298 1.00 89.94 189 VAL A CA 1
ATOM 1528 C C . VAL A 1 189 ? 20.362 -7.779 -18.918 1.00 89.94 189 VAL A C 1
ATOM 1530 O O . VAL A 1 189 ? 20.700 -8.637 -18.103 1.00 89.94 189 VAL A O 1
ATOM 1533 N N . ILE A 1 190 ? 19.183 -7.788 -19.536 1.00 90.19 190 ILE A N 1
ATOM 1534 C CA . ILE A 1 190 ? 18.267 -8.933 -19.603 1.00 90.19 190 ILE A CA 1
ATOM 1535 C C . ILE A 1 190 ? 18.157 -9.341 -21.072 1.00 90.19 190 ILE A C 1
ATOM 1537 O O . ILE A 1 190 ? 17.935 -8.480 -21.924 1.00 90.19 190 ILE A O 1
ATOM 1541 N N . VAL A 1 191 ? 18.318 -10.636 -21.350 1.00 85.81 191 VAL A N 1
ATOM 1542 C CA . VAL A 1 191 ? 18.149 -11.246 -22.680 1.00 85.81 191 VAL A CA 1
ATOM 1543 C C . VAL A 1 191 ? 16.974 -12.210 -22.645 1.00 85.81 191 VAL A C 1
ATOM 1545 O O . VAL A 1 191 ? 16.917 -12.992 -21.668 1.00 85.81 191 VAL A O 1
#

InterPro domains:
  IPR011608 PRD domain [PF00874] (34-117)
  IPR011608 PRD domain [PS51372] (19-125)
  IPR013011 Phosphotransferase system, EIIB component, type 2 [PS51099] (127-191)
  IPR036095 PTS system IIB component-like superfamily [SSF52794] (126-182)
  IPR036634 PRD domain superfamily [SSF63520] (22-121)
  IPR050661 BglG family transcriptional antiterminators [PTHR30185] (40-190)

Sequence (191 aa):
VDIHITSIEKNAMNHDLDQTKLSYLDMGVDLQELVRTKLNEFYPDEELINNLVLHLNAAVKRLKLGVNIYNPYTDKIKYSFKRSFMISVDLLEEIEERFCIHFNEDEIAYVTLHVQSLLDRYKPDKTKVILVCSSGYGTSKLLEQRITNGFAAMVEIKDVLSINELQDCNVTDELVISTLPIETTNFRVIV

Secondary structure (DSSP, 8-state):
--SSHHHHHHHHHHHHHHHHHHHHHHHHHHHHHHHHHHHGGG---HHHHHHHHHHHHHHHHHHHTT-----TTHHHHHHH-HHHHHHHHHHHHHHHHHHT----HHHHHHHHHHHHHHHHH--PPPEEEEEE-SS-HHHHHHHHHHHHHHHTTTEEEEEEE-HHHHHTS--SSPEEEESS---S-SS-EE-

Organism: Enterococcus faecium (NCBI:txid1352)

pLDDT: mean 85.65, std 12.79, range [44.97, 98.19]

Radius of gyration: 27.07 Å; chains: 1; bounding box: 54×34×94 Å

Foldseek 3Di:
DPPVPVVVVVVVVVVVVVVVVVVLVVLLVVLLVLVCVLCVVLVDDPVLSVVLSVLVSVVLVCQVVVHADDDPCLVVLCVVQVPLLVSLVVSVVVVCVVSVGDHDSRSSSVSSVSSVVSNVVRQPDAAEEEEEEPDDPVVLVVVVVCCCVVPVSHHDHPYYYYPVVVVVDDDDRHEYEYPDDDPDDPHHYDD